Protein AF-A0AAW0LNI4-F1 (afdb_monomer)

pLDDT: mean 74.17, std 17.15, range [36.59, 94.94]

Secondary structure (DSSP, 8-state):
----THHHHHHHHHHHHHHHHHHHHHHHHHHHHHHHHHHHS-GGG-------------TTS-----TT-TTTTB-S--TTBPP-SS--B------SS-B-----TIIIIIIIISSSEEE-TTSS-EEE-TT-GGGTS-------SBTSTT---S-GGGGGS--HHHHHHHHHHHHHHHHHH-GGGTTS-------TTHHHHHHHHHHHHHHHHHHHHHHHH---STT--SPPHHHHHHHHHHHHHTTTS-TT-TTSPP---S---SSPPP----

Nearest PDB structures (foldseek):
  3sc2-assembly1_A-2  TM=6.981E-01  e=1.067E-14  Triticum aestivum
  1wht-assembly1_A  TM=6.888E-01  e=1.206E-14  Triticum aestivum

Sequence (274 aa):
MESKPFCWILLSLLILSFFVSQTHEKKQGSQTLVYLHNSTLKKSFGFDTSFFEAIDNFNETSVNPQERLKEKDRIERLPGQTQVNFSQYGGYVTVDKSAGPGCSSLAYGAMQELGPFRVHSDGKTLYKNKFSWNYVANVLFLESPAGVGFSYSNTTKDYSTSGDRRTARDNYVFLLNWLKRFPEYKNRDFYVAGESYAGHYVPQLAHTILFHRDVYQIKKYCNFSSNASTPSRECIAASEAVSKDISYINLYNIYAPLCSSPNLTAQPKKTSVS

Solvent-accessible surface area (backbone atoms only — not comparable to full-atom values): 16923 Å² total; per-residue (Å²): 138,83,83,69,69,66,61,61,55,55,53,49,52,52,53,50,51,53,56,52,49,67,60,51,48,72,70,41,55,64,53,50,53,53,48,52,56,57,49,66,70,48,78,82,75,79,71,88,81,73,74,64,71,71,76,89,85,56,100,87,60,89,79,68,91,39,82,83,45,53,74,73,22,48,54,91,74,61,82,47,53,66,93,76,96,72,90,49,70,64,79,89,74,83,42,76,89,50,17,20,84,51,76,32,29,51,67,41,43,33,38,70,66,40,23,60,38,31,68,42,97,80,77,56,38,37,45,76,38,93,63,22,49,61,82,83,43,90,79,83,72,67,46,48,30,15,70,8,72,88,34,69,63,101,50,80,68,24,65,77,68,43,50,69,76,54,45,21,51,38,50,50,40,34,51,45,50,47,39,62,42,43,55,94,52,45,86,43,94,80,83,82,82,70,64,75,76,30,69,56,48,43,60,47,30,53,49,49,52,52,52,53,53,37,54,46,44,32,68,73,45,46,72,86,57,99,80,53,72,84,79,44,72,62,19,50,53,26,48,52,51,47,47,62,77,44,62,84,49,30,91,92,43,77,87,47,82,67,81,88,61,93,84,69,64,100,58,83,79,77,82,81,85,126

Radius of gyration: 23.99 Å; Cα contacts (8 Å, |Δi|>4): 279; chains: 1; bounding box: 57×57×72 Å

Mean predicted aligned error: 13.73 Å

Structure (mmCIF, N/CA/C/O backbone):
data_AF-A0AAW0LNI4-F1
#
_entry.id   AF-A0AAW0LNI4-F1
#
loop_
_atom_site.group_PDB
_atom_site.id
_atom_site.type_symbol
_atom_site.label_atom_id
_atom_site.label_alt_id
_atom_site.label_comp_id
_atom_site.label_asym_id
_atom_site.label_entity_id
_atom_site.label_seq_id
_atom_site.pdbx_PDB_ins_code
_atom_site.Cartn_x
_atom_site.Cartn_y
_atom_site.Cartn_z
_atom_site.occupancy
_atom_site.B_iso_or_equiv
_atom_site.auth_seq_id
_atom_site.auth_comp_id
_atom_site.auth_asym_id
_atom_site.auth_atom_id
_atom_site.pdbx_PDB_model_num
ATOM 1 N N . MET A 1 1 ? -25.669 41.576 12.491 1.00 38.12 1 MET A N 1
ATOM 2 C CA . MET A 1 1 ? -24.871 40.381 12.139 1.00 38.12 1 MET A CA 1
ATOM 3 C C . MET A 1 1 ? -25.840 39.306 11.687 1.00 38.12 1 MET A C 1
ATOM 5 O O . MET A 1 1 ? -26.545 38.768 12.526 1.00 38.12 1 MET A O 1
ATOM 9 N N . GLU A 1 2 ? -25.934 39.048 10.385 1.00 36.59 2 GLU A N 1
ATOM 10 C CA . GLU A 1 2 ? -26.831 38.020 9.843 1.00 36.59 2 GLU A CA 1
ATOM 11 C C . GLU A 1 2 ? -26.077 36.696 9.679 1.00 36.59 2 GLU A C 1
ATOM 13 O O . GLU A 1 2 ? -25.098 36.609 8.934 1.00 36.59 2 GLU A O 1
ATOM 18 N N . SER A 1 3 ? -26.527 35.651 10.371 1.00 39.47 3 SER A N 1
ATOM 19 C CA . SER A 1 3 ? -26.031 34.287 10.192 1.00 39.47 3 SER A CA 1
ATOM 20 C C . SER A 1 3 ? -26.661 33.669 8.940 1.00 39.47 3 SER A C 1
ATOM 22 O O . SER A 1 3 ? -27.833 33.301 8.924 1.00 39.47 3 SER A O 1
ATOM 24 N N . LYS A 1 4 ? -25.882 33.544 7.858 1.00 40.69 4 LYS A N 1
ATOM 25 C CA . LYS A 1 4 ? -26.381 32.985 6.590 1.00 40.69 4 LYS A CA 1
ATOM 26 C C . LYS A 1 4 ? -26.794 31.506 6.762 1.00 40.69 4 LYS A C 1
ATOM 28 O O . LYS A 1 4 ? -25.937 30.687 7.103 1.00 40.69 4 LYS A O 1
ATOM 33 N N . PRO A 1 5 ? -28.050 31.118 6.455 1.00 46.62 5 PRO A N 1
ATOM 34 C CA . PRO A 1 5 ? -28.559 29.760 6.703 1.00 46.62 5 PRO A CA 1
ATOM 35 C C . PRO A 1 5 ? -27.919 28.670 5.822 1.00 46.62 5 PRO A C 1
ATOM 37 O O . PRO A 1 5 ? -28.025 27.485 6.129 1.00 46.62 5 PRO A O 1
ATOM 40 N N . PHE A 1 6 ? -27.194 29.053 4.764 1.00 46.09 6 PHE A N 1
ATOM 41 C CA . PHE A 1 6 ? -26.512 28.137 3.839 1.00 46.09 6 PHE A CA 1
ATOM 42 C C . PHE A 1 6 ? -25.515 27.171 4.504 1.00 46.09 6 PHE A C 1
ATOM 44 O O . PHE A 1 6 ? -25.345 26.053 4.019 1.00 46.09 6 PHE A O 1
ATOM 51 N N . CYS A 1 7 ? -24.875 27.563 5.613 1.00 44.50 7 CYS A N 1
ATOM 52 C CA . CYS A 1 7 ? -23.875 26.718 6.279 1.00 44.50 7 CYS A CA 1
ATOM 53 C C . CYS A 1 7 ? -24.497 25.435 6.870 1.00 44.50 7 CYS A C 1
ATOM 55 O O . CYS A 1 7 ? -23.940 24.346 6.742 1.00 44.50 7 CYS A O 1
ATOM 57 N N . TRP A 1 8 ? -25.700 25.542 7.442 1.00 40.12 8 TRP A N 1
ATOM 58 C CA . TRP A 1 8 ? -26.409 24.416 8.060 1.00 40.12 8 TRP A CA 1
ATOM 59 C C . TRP A 1 8 ? -26.970 23.426 7.031 1.00 40.12 8 TRP A C 1
ATOM 61 O O . TRP A 1 8 ? -27.021 22.223 7.292 1.00 40.12 8 TRP A O 1
ATOM 71 N N . ILE A 1 9 ? -27.345 23.907 5.842 1.00 56.38 9 ILE A N 1
ATOM 72 C CA . ILE A 1 9 ? -27.847 23.062 4.747 1.00 56.38 9 ILE A CA 1
ATOM 73 C C . ILE A 1 9 ? -26.703 22.235 4.140 1.00 56.38 9 ILE A C 1
ATOM 75 O O . ILE A 1 9 ? -26.851 21.032 3.948 1.00 56.38 9 ILE A O 1
ATOM 79 N N . LEU A 1 10 ? -25.528 22.834 3.916 1.00 51.19 10 LEU A N 1
ATOM 80 C CA . LEU A 1 10 ? -24.350 22.095 3.442 1.00 51.19 10 LEU A CA 1
ATOM 81 C C . LEU A 1 10 ? -23.857 21.062 4.467 1.00 51.19 10 LEU A C 1
ATOM 83 O O . LEU A 1 10 ? -23.554 19.930 4.092 1.00 51.19 10 LEU A O 1
ATOM 87 N N . LEU A 1 11 ? -23.834 21.416 5.757 1.00 48.66 11 LEU A N 1
ATOM 88 C CA . LEU A 1 11 ? -23.423 20.495 6.818 1.00 48.66 11 LEU A CA 1
ATOM 89 C C . LEU A 1 11 ? -24.397 19.311 6.964 1.00 48.66 11 LEU A C 1
ATOM 91 O O . LEU A 1 11 ? -23.962 18.169 7.100 1.00 48.66 11 LEU A O 1
ATOM 95 N N . SER A 1 12 ? -25.709 19.557 6.881 1.00 53.97 12 SER A N 1
ATOM 96 C CA . SER A 1 12 ? -26.717 18.489 6.943 1.00 53.97 12 SER A CA 1
ATOM 97 C C . SER A 1 12 ? -26.714 17.588 5.703 1.00 53.97 12 SER A C 1
ATOM 99 O O . SER A 1 12 ? -26.835 16.376 5.863 1.00 53.97 12 SER A O 1
ATOM 101 N N . LEU A 1 13 ? -26.487 18.121 4.495 1.00 51.88 13 LEU A N 1
ATOM 102 C CA . LEU A 1 13 ? -26.320 17.315 3.274 1.00 51.88 13 LEU A CA 1
ATOM 103 C C . LEU A 1 13 ? -25.064 16.426 3.319 1.00 51.88 13 LEU A C 1
ATOM 105 O O . LEU A 1 13 ? -25.122 15.261 2.919 1.00 51.88 13 LEU A O 1
ATOM 109 N N . LEU A 1 14 ? -23.951 16.928 3.865 1.00 50.72 14 LEU A N 1
ATOM 110 C CA . LEU A 1 14 ? -22.756 16.118 4.128 1.00 50.72 14 LEU A CA 1
ATOM 111 C C . LEU A 1 14 ? -23.070 14.971 5.098 1.00 50.72 14 LEU A C 1
ATOM 113 O O . LEU A 1 14 ? -22.817 13.814 4.778 1.00 50.72 14 LEU A O 1
ATOM 117 N N . ILE A 1 15 ? -23.706 15.261 6.236 1.00 55.12 15 ILE A N 1
ATOM 118 C CA . ILE A 1 15 ? -24.083 14.238 7.225 1.00 55.12 15 ILE A CA 1
ATOM 119 C C . ILE A 1 15 ? -25.041 13.194 6.618 1.00 55.12 15 ILE A C 1
ATOM 121 O O . ILE A 1 15 ? -24.841 11.994 6.805 1.00 55.12 15 ILE A O 1
ATOM 125 N N . LEU A 1 16 ? -26.039 13.619 5.836 1.00 47.66 16 LEU A N 1
ATOM 126 C CA . LEU A 1 16 ? -26.958 12.717 5.132 1.00 47.66 16 LEU A CA 1
ATOM 127 C C . LEU A 1 16 ? -26.242 11.824 4.109 1.00 47.66 16 LEU A C 1
ATOM 129 O O . LEU A 1 16 ? -26.545 10.634 4.052 1.00 47.66 16 LEU A O 1
ATOM 133 N N . SER A 1 17 ? -25.263 12.338 3.355 1.00 50.22 17 SER A N 1
ATOM 134 C CA . SER A 1 17 ? -24.491 11.497 2.424 1.00 50.22 17 SER A CA 1
ATOM 135 C C . SER A 1 17 ? -23.629 10.451 3.146 1.00 50.22 17 SER A C 1
ATOM 137 O O . SER A 1 17 ? -23.603 9.300 2.709 1.00 50.22 17 SER A O 1
ATOM 139 N N . PHE A 1 18 ? -23.045 10.772 4.309 1.00 45.44 18 PHE A N 1
ATOM 140 C CA . PHE A 1 18 ? -22.368 9.779 5.157 1.00 45.44 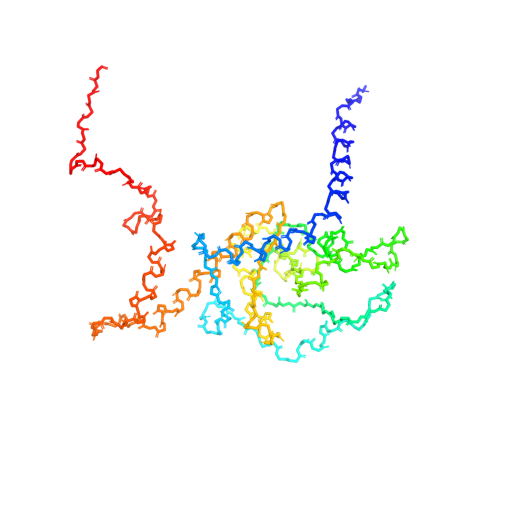18 PHE A CA 1
ATOM 141 C C . PHE A 1 18 ? -23.318 8.676 5.660 1.00 45.44 18 PHE A C 1
ATOM 143 O O . PHE A 1 18 ? -22.976 7.494 5.588 1.00 45.44 18 PHE A O 1
ATOM 150 N N . PHE A 1 19 ? -24.529 9.018 6.119 1.00 42.09 19 PHE A N 1
ATOM 151 C CA . PHE A 1 19 ? -25.513 8.016 6.560 1.00 42.09 19 PHE A CA 1
ATOM 152 C C . PHE A 1 19 ? -26.055 7.149 5.409 1.00 42.09 19 PHE A C 1
ATOM 154 O O . PHE A 1 19 ? -26.260 5.944 5.590 1.00 42.09 19 PHE A O 1
ATOM 161 N N . VAL A 1 20 ? -26.258 7.722 4.219 1.00 45.12 20 VAL A N 1
ATOM 162 C CA . VAL A 1 20 ? -26.682 6.964 3.030 1.00 45.12 20 VAL A CA 1
ATOM 163 C C . VAL A 1 20 ? -25.560 6.037 2.542 1.00 45.12 20 VAL A C 1
ATOM 165 O O . VAL A 1 20 ? -25.826 4.863 2.290 1.00 45.12 20 VAL A O 1
ATOM 168 N N . SER A 1 21 ? -24.301 6.492 2.513 1.00 46.28 21 SER A N 1
ATOM 169 C CA . SER A 1 21 ? -23.163 5.633 2.146 1.00 46.28 21 SER A CA 1
ATOM 170 C C . SER A 1 21 ? -23.024 4.442 3.107 1.00 46.28 21 SER A C 1
ATOM 172 O O . SER A 1 21 ? -23.129 3.283 2.695 1.00 46.28 21 SER A O 1
ATOM 174 N N . GLN A 1 22 ? -22.976 4.707 4.422 1.00 45.09 22 GLN A N 1
ATOM 175 C CA . GLN A 1 22 ? -22.870 3.664 5.452 1.00 45.09 22 GLN A CA 1
ATOM 176 C C . GLN A 1 22 ? -24.045 2.672 5.490 1.00 45.09 22 GLN A C 1
ATOM 178 O O . GLN A 1 22 ? -23.945 1.641 6.166 1.00 45.09 22 GLN A O 1
ATOM 183 N N . THR A 1 23 ? -25.191 2.971 4.873 1.00 43.19 23 THR A N 1
ATOM 184 C CA . THR A 1 23 ? -26.316 2.024 4.781 1.00 43.19 23 THR A CA 1
ATOM 185 C C . THR A 1 23 ? -26.277 1.197 3.499 1.00 43.19 23 THR A C 1
ATOM 187 O O . THR A 1 23 ? -26.662 0.026 3.543 1.00 43.19 23 THR A O 1
ATOM 190 N N . HIS A 1 24 ? -25.739 1.736 2.401 1.00 40.47 24 HIS A N 1
ATOM 191 C CA . HIS A 1 24 ? -25.582 1.016 1.136 1.00 40.47 24 HIS A CA 1
ATOM 192 C C . HIS A 1 24 ? -24.401 0.026 1.156 1.00 40.47 24 HIS A C 1
ATOM 194 O O . HIS A 1 24 ? -24.576 -1.154 0.829 1.00 40.47 24 HIS A O 1
ATOM 200 N N . GLU A 1 25 ? -23.223 0.447 1.636 1.00 48.16 25 GLU A N 1
ATOM 201 C CA . GLU A 1 25 ? -22.010 -0.391 1.676 1.00 48.16 25 GLU A CA 1
ATOM 202 C C . GLU A 1 25 ? -22.215 -1.740 2.380 1.00 48.16 25 GLU A C 1
ATOM 204 O O . GLU A 1 25 ? -21.727 -2.776 1.920 1.00 48.16 25 GLU A O 1
ATOM 209 N N . LYS A 1 26 ? -22.990 -1.743 3.476 1.00 45.22 26 LYS A N 1
ATOM 210 C CA . LYS A 1 26 ? -23.232 -2.915 4.338 1.00 45.22 26 LYS A CA 1
ATOM 211 C C . LYS A 1 26 ? -23.886 -4.097 3.616 1.00 45.22 26 LYS A C 1
ATOM 213 O O . LYS A 1 26 ? -23.774 -5.219 4.099 1.00 45.22 26 LYS A O 1
ATOM 218 N N . LYS A 1 27 ? -24.563 -3.874 2.482 1.00 43.19 27 LYS A N 1
ATOM 219 C CA . LYS A 1 27 ? -25.067 -4.950 1.604 1.00 43.19 27 LYS A CA 1
ATOM 220 C C . LYS A 1 27 ? -24.194 -5.185 0.374 1.00 43.19 27 LYS A C 1
ATOM 222 O O . LYS A 1 27 ? -24.191 -6.296 -0.149 1.00 43.19 27 LYS A O 1
ATOM 227 N N . GLN A 1 28 ? -23.487 -4.160 -0.093 1.00 49.16 28 GLN A N 1
ATOM 228 C CA . GLN A 1 28 ? -22.818 -4.177 -1.391 1.00 49.16 28 GLN A CA 1
ATOM 229 C C . GLN A 1 28 ? -21.386 -4.727 -1.324 1.00 49.16 28 GLN A C 1
ATOM 231 O O . GLN A 1 28 ? -20.986 -5.439 -2.234 1.00 49.16 28 GLN A O 1
ATOM 236 N N . GLY A 1 29 ? -20.631 -4.492 -0.243 1.00 50.25 29 GLY A N 1
ATOM 237 C CA . GLY A 1 29 ? -19.194 -4.808 -0.184 1.00 50.25 29 GLY A CA 1
ATOM 238 C C . GLY A 1 29 ? -18.819 -6.269 -0.489 1.00 50.25 29 GLY A C 1
ATOM 239 O O . GLY A 1 29 ? -17.907 -6.520 -1.275 1.00 50.25 29 GLY A O 1
ATOM 240 N N . SER A 1 30 ? -19.544 -7.245 0.069 1.00 51.47 30 SER A N 1
ATOM 241 C CA . SER A 1 30 ? -19.301 -8.669 -0.219 1.00 51.47 30 SER A CA 1
ATOM 242 C C . SER A 1 30 ? -19.717 -9.062 -1.641 1.00 51.47 30 SER A C 1
ATOM 244 O O . SER A 1 30 ? -19.038 -9.862 -2.283 1.00 51.47 30 SER A O 1
ATOM 246 N N . GLN A 1 31 ? -20.792 -8.464 -2.163 1.00 54.91 31 GLN A N 1
ATOM 247 C CA . GLN A 1 31 ? -21.231 -8.661 -3.545 1.00 54.91 31 GLN A CA 1
ATOM 248 C C . GLN A 1 31 ? -20.240 -8.048 -4.541 1.00 54.91 31 GLN A C 1
ATOM 250 O O . GLN A 1 31 ? -19.979 -8.659 -5.572 1.00 54.91 31 GLN A O 1
ATOM 255 N N . THR A 1 32 ? -19.633 -6.901 -4.220 1.00 57.47 32 THR A N 1
ATOM 256 C CA . THR A 1 32 ? -18.601 -6.249 -5.037 1.00 57.47 32 THR A CA 1
ATOM 257 C C . THR A 1 32 ? -17.339 -7.100 -5.138 1.00 57.47 32 THR A C 1
ATOM 259 O O . THR A 1 32 ? -16.818 -7.250 -6.237 1.00 57.47 32 THR A O 1
ATOM 262 N N . LEU A 1 33 ? -16.873 -7.723 -4.049 1.00 57.53 33 LEU A N 1
ATOM 263 C CA . LEU A 1 33 ? -15.733 -8.653 -4.101 1.00 57.53 33 LEU A CA 1
ATOM 264 C C . LEU A 1 33 ? -16.031 -9.905 -4.939 1.00 57.53 33 LEU A C 1
ATOM 266 O O . LEU A 1 33 ? -15.212 -10.305 -5.765 1.00 57.53 33 LEU A O 1
ATOM 270 N N . VAL A 1 34 ? -17.220 -10.495 -4.779 1.00 60.72 34 VAL A N 1
ATOM 271 C CA . VAL A 1 34 ? -17.663 -11.629 -5.609 1.00 60.72 34 VAL A CA 1
ATOM 272 C C . VAL A 1 34 ? -17.806 -11.212 -7.077 1.00 60.72 34 VAL A C 1
ATOM 274 O O . VAL A 1 34 ? -17.427 -11.967 -7.968 1.00 60.72 34 VAL A O 1
ATOM 277 N N . TYR A 1 35 ? -18.297 -10.003 -7.354 1.00 59.84 35 TYR A N 1
ATOM 278 C CA . TYR A 1 35 ? -18.375 -9.452 -8.706 1.00 59.84 35 TYR A CA 1
ATOM 279 C C . TYR A 1 35 ? -16.985 -9.201 -9.302 1.00 59.84 35 TYR A C 1
ATOM 281 O O . TYR A 1 35 ? -16.762 -9.559 -10.454 1.00 59.84 35 TYR A O 1
ATOM 289 N N . LEU A 1 36 ? -16.039 -8.662 -8.524 1.00 61.59 36 LEU A N 1
ATOM 290 C CA . LEU A 1 36 ? -14.649 -8.450 -8.931 1.00 61.59 36 LEU A CA 1
ATOM 291 C C . LEU A 1 36 ? -14.004 -9.783 -9.339 1.00 61.59 36 LEU A C 1
ATOM 293 O O . LEU A 1 36 ? -13.528 -9.908 -10.465 1.00 61.59 36 LEU A O 1
ATOM 297 N N . HIS A 1 37 ? -14.092 -10.803 -8.481 1.00 63.62 37 HIS A N 1
ATOM 298 C CA . HIS A 1 37 ? -13.586 -12.149 -8.762 1.00 63.62 37 HIS A CA 1
ATOM 299 C C . HIS A 1 37 ? -14.276 -12.795 -9.981 1.00 63.62 37 HIS A C 1
ATOM 301 O O . HIS A 1 37 ? -13.625 -13.327 -10.877 1.00 63.62 37 HIS A O 1
ATOM 307 N N . ASN A 1 38 ? -15.600 -12.673 -10.096 1.00 59.56 38 ASN A N 1
ATOM 308 C CA . ASN A 1 38 ? -16.330 -13.170 -11.266 1.00 59.56 38 ASN A CA 1
ATOM 309 C C . ASN A 1 38 ? -16.019 -12.37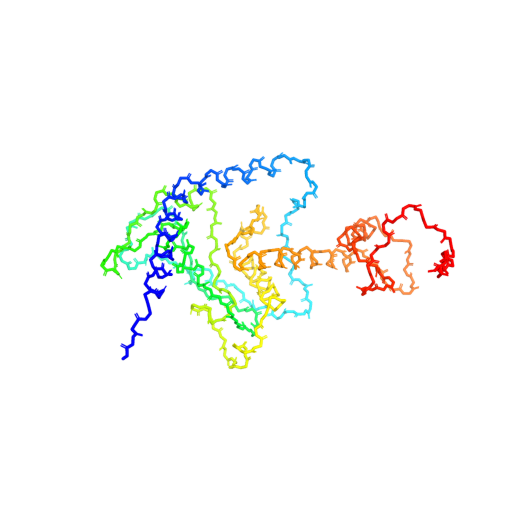7 -12.551 1.00 59.56 38 ASN A C 1
ATOM 311 O O . ASN A 1 38 ? -16.189 -12.903 -13.652 1.00 59.56 38 ASN A O 1
ATOM 315 N N . SER A 1 39 ? -15.573 -11.122 -12.437 1.00 55.62 39 SER A N 1
ATOM 316 C CA . SER A 1 39 ? -15.155 -10.298 -13.573 1.00 55.62 39 SER A CA 1
ATOM 317 C C . SER A 1 39 ? -13.756 -10.664 -14.071 1.00 55.62 39 SER A C 1
ATOM 319 O O . SER A 1 39 ? -13.560 -10.696 -15.283 1.00 55.62 39 SER A O 1
ATOM 321 N N . THR A 1 40 ? -12.825 -11.055 -13.191 1.00 53.22 40 THR A N 1
ATOM 322 C CA . THR A 1 40 ? -11.504 -11.563 -13.605 1.00 53.22 40 THR A CA 1
ATOM 323 C C . THR A 1 40 ? -11.577 -12.972 -14.197 1.00 53.22 40 THR A C 1
ATOM 325 O O . THR A 1 40 ? -10.836 -13.280 -15.130 1.00 53.22 40 THR A O 1
ATOM 328 N N . LEU A 1 41 ? -12.540 -13.802 -13.773 1.00 55.03 41 LEU A N 1
ATOM 329 C CA . LEU A 1 41 ? -12.844 -15.080 -14.437 1.00 55.03 41 LEU A CA 1
ATOM 330 C C . LEU A 1 41 ? -13.356 -14.906 -15.884 1.00 55.03 41 LEU A C 1
ATOM 332 O O . LEU A 1 41 ? -13.185 -15.802 -16.717 1.00 55.03 41 LEU A O 1
ATOM 336 N N . LYS A 1 42 ? -13.937 -13.749 -16.233 1.00 51.69 42 LYS A N 1
ATOM 337 C CA . LYS A 1 42 ? -14.286 -13.406 -17.620 1.00 51.69 42 LYS A CA 1
ATOM 338 C C . LYS A 1 42 ? -13.045 -12.911 -18.372 1.00 51.69 42 LYS A C 1
ATOM 340 O O . LYS A 1 42 ? -12.838 -11.712 -18.534 1.00 51.69 42 LYS A O 1
ATOM 345 N N . LYS A 1 43 ? -12.279 -13.861 -18.922 1.00 48.56 43 LYS A N 1
ATOM 346 C CA . LYS A 1 43 ? -11.064 -13.691 -19.761 1.00 48.56 43 LYS A CA 1
ATOM 347 C C . LYS A 1 43 ? -11.122 -12.672 -20.929 1.00 48.56 43 LYS A C 1
ATOM 349 O O . LYS A 1 43 ? -10.131 -12.526 -21.635 1.00 48.56 43 LYS A O 1
ATOM 354 N N . SER A 1 44 ? -12.241 -11.994 -21.193 1.00 43.28 44 SER A N 1
ATOM 355 C CA . SER A 1 44 ? -12.480 -11.232 -22.430 1.00 43.28 44 SER A CA 1
ATOM 356 C C . SER A 1 44 ? -12.000 -9.775 -22.440 1.00 43.28 44 SER A C 1
ATOM 358 O O . SER A 1 44 ? -12.114 -9.137 -23.480 1.00 43.28 44 SER A O 1
ATOM 360 N N . PHE A 1 45 ? -11.510 -9.218 -21.327 1.00 45.78 45 PHE A N 1
ATOM 361 C CA . PHE A 1 45 ? -11.216 -7.774 -21.227 1.00 45.78 45 PHE A CA 1
ATOM 362 C C . PHE A 1 45 ? -9.737 -7.376 -21.379 1.00 45.78 45 PHE A C 1
ATOM 364 O O . PHE A 1 45 ? -9.422 -6.193 -21.313 1.00 45.78 45 PHE A O 1
ATOM 371 N N . GLY A 1 46 ? -8.820 -8.324 -21.599 1.00 46.00 46 GLY A N 1
ATOM 372 C CA . GLY A 1 46 ? -7.409 -8.011 -21.881 1.00 46.00 46 GLY A CA 1
ATOM 373 C C . GLY A 1 46 ? -6.617 -7.382 -20.722 1.00 46.00 46 GLY A C 1
ATOM 374 O O . GLY A 1 46 ? -5.502 -6.905 -20.953 1.00 46.00 46 GLY A O 1
ATOM 375 N N . PHE A 1 47 ? -7.175 -7.395 -19.505 1.00 52.06 47 PHE A N 1
ATOM 376 C CA . PHE A 1 47 ? -6.479 -7.048 -18.264 1.00 52.06 47 PHE A CA 1
ATOM 377 C C . PHE A 1 47 ? -5.259 -7.954 -18.056 1.00 52.06 47 PHE A C 1
ATOM 379 O O . PHE A 1 47 ? -5.331 -9.153 -18.335 1.00 52.06 47 PHE A O 1
ATOM 386 N N . ASP A 1 48 ? -4.162 -7.398 -17.537 1.00 51.53 48 ASP A N 1
ATOM 387 C CA . ASP A 1 48 ? -3.056 -8.227 -17.060 1.00 51.53 48 ASP A CA 1
ATOM 388 C C . ASP A 1 48 ? -3.488 -8.954 -15.778 1.00 51.53 48 ASP A C 1
ATOM 390 O O . ASP A 1 48 ? -3.891 -8.332 -14.796 1.00 51.53 48 ASP A O 1
ATOM 394 N N . THR A 1 49 ? -3.434 -10.284 -15.819 1.00 56.38 49 THR A N 1
ATOM 395 C CA . THR A 1 49 ? -3.694 -11.175 -14.681 1.00 56.38 49 THR A CA 1
ATOM 396 C C . THR A 1 49 ? -2.426 -11.913 -14.249 1.00 56.38 49 THR A C 1
ATOM 398 O O . THR A 1 49 ? -2.516 -12.967 -13.620 1.00 56.38 49 THR A O 1
ATOM 401 N N . SER A 1 50 ? -1.242 -11.445 -14.659 1.00 59.97 50 SER A N 1
ATOM 402 C CA . SER A 1 50 ? 0.025 -12.035 -14.237 1.00 59.97 50 SER A CA 1
ATOM 403 C C . SER A 1 50 ? 0.275 -11.786 -12.747 1.00 59.97 50 SER A C 1
ATOM 405 O O . SER A 1 50 ? -0.138 -10.771 -12.184 1.00 59.97 50 SER A O 1
ATOM 407 N N . PHE A 1 51 ? 0.909 -12.753 -12.080 1.00 58.31 51 PHE A N 1
ATOM 408 C CA . PHE A 1 51 ? 1.205 -12.639 -10.655 1.00 58.31 51 PHE A CA 1
ATOM 409 C C . PHE A 1 51 ? 2.170 -11.482 -10.393 1.00 58.31 51 PHE A C 1
ATOM 411 O O . PHE A 1 51 ? 3.123 -11.263 -11.144 1.00 58.31 51 PHE A O 1
ATOM 418 N N . PHE A 1 52 ? 1.943 -10.763 -9.294 1.00 65.44 52 PHE A N 1
ATOM 419 C CA . PHE A 1 52 ? 2.854 -9.716 -8.856 1.00 65.44 52 PHE A CA 1
ATOM 420 C C . PHE A 1 52 ? 4.135 -10.330 -8.271 1.00 65.44 52 PHE A C 1
ATOM 422 O O . PHE A 1 52 ? 4.191 -10.700 -7.100 1.00 65.44 52 PHE A O 1
ATOM 429 N N . GLU A 1 53 ? 5.183 -10.418 -9.088 1.00 63.31 53 GLU A N 1
ATOM 430 C CA . GLU A 1 53 ? 6.505 -10.845 -8.636 1.00 63.31 53 GLU A CA 1
ATOM 431 C C . GLU A 1 53 ? 7.241 -9.695 -7.928 1.00 63.31 53 GLU A C 1
ATOM 433 O O . GLU A 1 53 ? 7.570 -8.669 -8.528 1.00 63.31 53 GLU A O 1
ATOM 438 N N . ALA A 1 54 ? 7.561 -9.880 -6.644 1.00 59.16 54 ALA A N 1
ATOM 439 C CA . ALA A 1 54 ? 8.444 -8.973 -5.914 1.00 59.16 54 ALA A CA 1
ATOM 440 C C . ALA A 1 54 ? 9.880 -9.073 -6.458 1.00 59.16 54 ALA A C 1
ATOM 442 O O . ALA A 1 54 ? 10.619 -10.003 -6.125 1.00 59.16 54 ALA A O 1
ATOM 443 N N . ILE A 1 55 ? 10.271 -8.105 -7.288 1.00 63.66 55 ILE A N 1
ATOM 444 C CA . ILE A 1 55 ? 11.600 -8.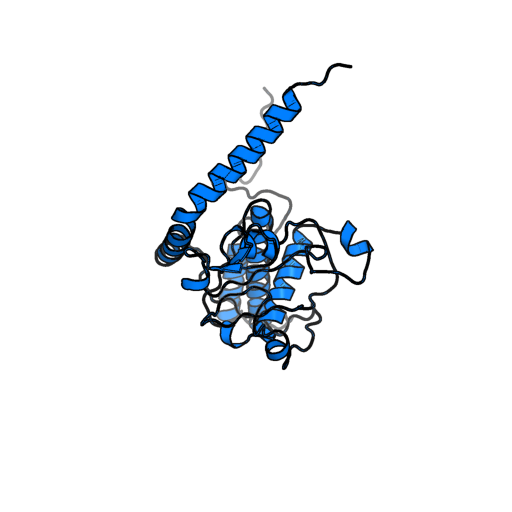041 -7.904 1.00 63.66 55 ILE A CA 1
ATOM 445 C C . ILE A 1 55 ? 12.629 -7.603 -6.864 1.00 63.66 55 ILE A C 1
ATOM 447 O O . ILE A 1 55 ? 12.715 -6.436 -6.482 1.00 63.66 55 ILE A O 1
ATOM 451 N N . ASP A 1 56 ? 13.435 -8.559 -6.407 1.00 54.25 56 ASP A N 1
ATOM 452 C CA . ASP A 1 56 ? 14.333 -8.346 -5.273 1.00 54.25 56 ASP A CA 1
ATOM 453 C C . ASP A 1 56 ? 15.586 -7.497 -5.611 1.00 54.25 56 ASP A C 1
ATOM 455 O O . ASP A 1 56 ? 16.219 -7.008 -4.673 1.00 54.25 56 ASP A O 1
ATOM 459 N N . ASN A 1 57 ? 15.893 -7.269 -6.905 1.00 50.44 57 ASN A N 1
ATOM 460 C CA . ASN A 1 57 ? 17.119 -6.625 -7.423 1.00 50.44 57 ASN A CA 1
ATOM 461 C C . ASN A 1 57 ? 16.854 -5.457 -8.408 1.00 50.44 57 ASN A C 1
ATOM 463 O O . ASN A 1 57 ? 17.118 -5.568 -9.607 1.00 50.44 57 ASN A O 1
ATOM 467 N N . PHE A 1 58 ? 16.387 -4.307 -7.914 1.00 48.81 58 PHE A N 1
ATOM 468 C CA . PHE A 1 58 ? 16.453 -3.038 -8.656 1.00 48.81 58 PHE A CA 1
ATOM 469 C C . PHE A 1 58 ? 17.337 -2.047 -7.881 1.00 48.81 58 PHE A C 1
ATOM 471 O O . PHE A 1 58 ? 17.011 -1.670 -6.757 1.00 48.81 58 PHE A O 1
ATOM 478 N N . ASN A 1 59 ? 18.456 -1.620 -8.477 1.00 45.94 59 ASN A N 1
ATOM 479 C CA . ASN A 1 59 ? 19.515 -0.818 -7.830 1.00 45.94 59 ASN A CA 1
ATOM 480 C C . ASN A 1 59 ? 19.118 0.635 -7.452 1.00 45.94 59 ASN A C 1
ATOM 482 O O . ASN A 1 59 ? 19.994 1.459 -7.213 1.00 45.94 59 ASN A O 1
ATOM 486 N N . GLU A 1 60 ? 17.827 0.975 -7.401 1.00 45.88 60 GLU A N 1
ATOM 487 C CA . GLU A 1 60 ? 17.329 2.340 -7.139 1.00 45.88 60 GLU A CA 1
ATOM 488 C C . GLU A 1 60 ? 16.566 2.497 -5.812 1.00 45.88 60 GLU A C 1
ATOM 490 O O . GLU A 1 60 ? 16.046 3.578 -5.521 1.00 45.88 60 GLU A O 1
ATOM 495 N N . THR A 1 61 ? 16.477 1.440 -4.998 1.00 48.31 61 THR A N 1
ATOM 496 C CA . THR A 1 61 ? 15.783 1.476 -3.700 1.00 48.31 61 THR A CA 1
ATOM 497 C C . THR A 1 61 ? 16.548 0.668 -2.658 1.00 48.31 61 THR A C 1
ATOM 499 O O . THR A 1 61 ? 16.746 -0.536 -2.830 1.00 48.31 61 THR A O 1
ATOM 502 N N . SER A 1 62 ? 16.954 1.309 -1.560 1.00 47.12 62 SER A N 1
ATOM 503 C CA . SER A 1 62 ? 17.615 0.668 -0.419 1.00 47.12 62 SER A CA 1
ATOM 504 C C . SER A 1 62 ? 16.625 -0.202 0.363 1.00 47.12 62 SER A C 1
ATOM 506 O O . SER A 1 62 ? 15.993 0.220 1.331 1.00 47.12 62 SER A O 1
ATOM 508 N N . VAL A 1 63 ? 16.474 -1.452 -0.072 1.00 53.91 63 VAL A N 1
ATOM 509 C CA . VAL A 1 63 ? 15.635 -2.433 0.621 1.00 53.91 63 VAL A CA 1
ATOM 510 C C . VAL A 1 63 ? 16.305 -2.838 1.934 1.00 53.91 63 VAL A C 1
ATOM 512 O O . VAL A 1 63 ? 17.331 -3.515 1.940 1.00 53.91 63 VAL A O 1
ATOM 515 N N . ASN A 1 64 ? 15.705 -2.434 3.052 1.00 58.97 64 ASN A N 1
ATOM 516 C CA . ASN A 1 64 ? 16.189 -2.778 4.387 1.00 58.97 64 ASN A CA 1
ATOM 517 C C . ASN A 1 64 ? 15.935 -4.268 4.701 1.00 58.97 64 ASN A C 1
ATOM 519 O O . ASN A 1 64 ? 14.916 -4.804 4.254 1.00 58.97 64 ASN A O 1
ATOM 523 N N . PRO A 1 65 ? 16.793 -4.941 5.496 1.00 66.00 65 PRO A N 1
ATOM 524 C CA . PRO A 1 65 ? 16.542 -6.307 5.959 1.00 66.00 65 PRO A CA 1
ATOM 525 C C . PRO A 1 65 ? 15.209 -6.427 6.715 1.00 66.00 65 PRO A C 1
ATOM 527 O O . PRO A 1 65 ? 14.919 -5.623 7.600 1.00 66.00 65 PRO A O 1
ATOM 530 N N . GLN A 1 66 ? 14.400 -7.438 6.376 1.00 69.38 66 GLN A N 1
ATOM 531 C CA . GLN A 1 66 ? 13.045 -7.638 6.930 1.00 69.38 66 GLN A CA 1
ATOM 532 C C . GLN A 1 66 ? 12.905 -8.891 7.813 1.00 69.38 66 GLN A C 1
ATOM 534 O O . GLN A 1 66 ? 11.817 -9.195 8.307 1.00 69.38 66 GLN A O 1
ATOM 539 N N . GLU A 1 67 ? 13.991 -9.640 7.995 1.00 66.56 67 GLU A N 1
ATOM 540 C CA . GLU A 1 67 ? 13.993 -10.935 8.675 1.00 66.56 67 GLU A CA 1
ATOM 541 C C . GLU A 1 67 ? 13.531 -10.826 10.138 1.00 66.56 67 GLU A C 1
ATOM 543 O O . GLU A 1 67 ? 13.984 -9.964 10.891 1.00 66.56 67 GLU A O 1
ATOM 548 N N . ARG A 1 68 ? 12.643 -11.741 10.558 1.00 63.44 68 ARG A N 1
ATOM 549 C CA . ARG A 1 68 ? 12.121 -11.861 11.938 1.00 63.44 68 ARG A CA 1
ATOM 550 C C . ARG A 1 68 ? 11.389 -10.617 12.478 1.00 63.44 68 ARG A C 1
ATOM 552 O O . ARG A 1 68 ? 11.237 -10.467 13.692 1.00 63.44 68 ARG A O 1
ATOM 559 N N . LEU A 1 69 ? 10.948 -9.706 11.603 1.00 75.19 69 LEU A N 1
ATOM 560 C CA . LEU A 1 69 ? 10.099 -8.569 11.988 1.00 75.19 69 LEU A CA 1
ATOM 561 C C . LEU A 1 69 ? 8.610 -8.943 12.033 1.00 75.19 69 LEU A C 1
ATOM 563 O O . LEU A 1 69 ? 7.887 -8.450 12.892 1.00 75.19 69 LEU A O 1
ATOM 567 N N . LYS A 1 70 ? 8.172 -9.883 11.186 1.00 84.25 70 LYS A N 1
ATOM 568 C CA . LYS A 1 70 ? 6.789 -10.387 11.119 1.00 84.25 70 LYS A CA 1
ATOM 569 C C . LYS A 1 70 ? 6.237 -10.837 12.474 1.00 84.25 70 LYS A C 1
ATOM 571 O O . LYS A 1 70 ? 5.095 -10.540 12.810 1.00 84.25 70 LYS A O 1
ATOM 576 N N . GLU A 1 71 ? 7.034 -11.559 13.255 1.00 85.94 71 GLU A N 1
ATOM 577 C CA . GLU A 1 71 ? 6.632 -12.069 14.568 1.00 85.94 71 GLU A CA 1
ATOM 578 C C . GLU A 1 71 ? 6.476 -10.935 15.590 1.00 85.94 71 GLU A C 1
ATOM 580 O O . GLU A 1 71 ? 5.617 -11.025 16.463 1.00 85.94 71 GLU A O 1
ATOM 585 N N . LYS A 1 72 ? 7.254 -9.852 15.451 1.00 84.56 72 LYS A N 1
ATOM 586 C CA . LYS A 1 72 ? 7.152 -8.644 16.287 1.00 84.56 72 LYS A CA 1
ATOM 587 C C . LYS A 1 72 ? 5.938 -7.789 15.927 1.00 84.56 72 LYS A C 1
ATOM 589 O O . LYS A 1 72 ? 5.359 -7.173 16.812 1.00 84.56 72 LYS A O 1
ATOM 594 N N . ASP A 1 73 ? 5.540 -7.789 14.656 1.00 88.06 73 ASP A N 1
ATOM 595 C CA . ASP A 1 73 ? 4.334 -7.102 14.181 1.00 88.06 73 ASP A CA 1
ATOM 596 C C . ASP A 1 73 ? 3.037 -7.851 14.554 1.00 88.06 73 ASP A C 1
ATOM 598 O O . ASP A 1 73 ? 1.944 -7.350 14.294 1.00 88.06 73 ASP A O 1
ATOM 602 N N . ARG A 1 74 ? 3.108 -9.075 15.102 1.00 91.25 74 ARG A N 1
ATOM 603 C CA . ARG A 1 74 ? 1.922 -9.898 15.386 1.00 91.25 74 ARG A CA 1
ATOM 604 C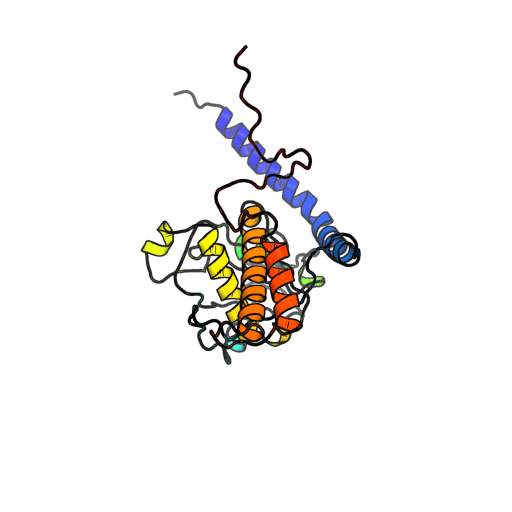 C . ARG A 1 74 ? 1.113 -9.315 16.544 1.00 91.25 74 ARG A C 1
ATOM 606 O O . ARG A 1 74 ? 1.555 -9.308 17.689 1.00 91.25 74 ARG A O 1
ATOM 613 N N . ILE A 1 75 ? -0.129 -8.925 16.268 1.00 92.12 75 ILE A N 1
ATOM 614 C CA . ILE A 1 75 ? -1.049 -8.420 17.288 1.00 92.12 75 ILE A CA 1
ATOM 615 C C . ILE A 1 75 ? -1.782 -9.607 17.917 1.00 92.12 75 ILE A C 1
ATOM 617 O O . ILE A 1 75 ? -2.688 -10.173 17.305 1.00 92.12 75 ILE A O 1
ATOM 621 N N . GLU A 1 76 ? -1.429 -9.967 19.151 1.00 91.44 76 GLU A N 1
ATOM 622 C CA . GLU A 1 76 ? -2.105 -11.049 19.882 1.00 91.44 76 GLU A CA 1
ATOM 623 C C . GLU A 1 76 ? -3.568 -10.717 20.192 1.00 91.44 76 GLU A C 1
ATOM 625 O O . GLU A 1 76 ? -4.458 -11.541 19.973 1.00 91.44 76 GLU A O 1
ATOM 630 N N . ARG A 1 77 ? -3.820 -9.497 20.685 1.00 92.12 77 ARG A N 1
ATOM 631 C CA . ARG A 1 77 ? -5.159 -8.963 20.951 1.00 92.12 77 ARG A CA 1
ATOM 632 C C . ARG A 1 77 ? -5.131 -7.433 21.009 1.00 92.12 77 ARG A C 1
ATOM 634 O O . ARG A 1 77 ? -4.216 -6.855 21.584 1.00 92.12 77 ARG A O 1
ATOM 641 N N . LEU A 1 78 ? -6.146 -6.778 20.450 1.00 92.62 78 LEU A N 1
ATOM 642 C CA . LEU A 1 78 ? -6.377 -5.338 20.617 1.00 92.62 78 LEU A CA 1
ATOM 643 C C . LEU A 1 78 ? -7.130 -5.057 21.937 1.00 92.62 78 LEU A C 1
ATOM 645 O O . LEU A 1 78 ? -7.937 -5.888 22.376 1.00 92.62 78 LEU A O 1
ATOM 649 N N . PRO A 1 79 ? -6.944 -3.880 22.564 1.00 92.94 79 PRO A N 1
ATOM 650 C CA . PRO A 1 79 ? -7.805 -3.426 23.653 1.00 92.94 79 PRO A CA 1
ATOM 651 C C . PRO A 1 79 ? -9.286 -3.487 23.253 1.00 92.94 79 PRO A C 1
ATOM 653 O O . PRO A 1 79 ? -9.650 -3.147 22.129 1.00 92.94 79 PRO A O 1
ATOM 656 N N . GLY A 1 80 ? -10.140 -3.988 24.149 1.00 90.81 80 GLY A N 1
ATOM 657 C CA . GLY A 1 80 ? -11.581 -4.097 23.894 1.00 90.81 80 GLY A CA 1
ATOM 658 C C . GLY A 1 80 ? -12.005 -5.129 22.835 1.00 90.81 80 GLY A C 1
ATOM 659 O O . GLY A 1 80 ? -13.194 -5.227 22.539 1.00 90.81 80 GLY A O 1
ATOM 660 N N . GLN A 1 81 ? -11.079 -5.911 22.267 1.00 93.50 81 GLN A N 1
ATOM 661 C CA . GLN A 1 81 ? -11.364 -6.878 21.203 1.00 93.50 81 GLN A CA 1
ATOM 662 C C . GLN A 1 81 ? -12.047 -8.151 21.717 1.00 93.50 81 GLN A C 1
ATOM 664 O O . GLN A 1 81 ? -11.599 -8.772 22.688 1.00 93.50 81 GLN A O 1
ATOM 669 N N . THR A 1 82 ? -13.084 -8.599 21.009 1.00 88.69 82 THR A N 1
ATOM 670 C CA . THR A 1 82 ? -13.665 -9.943 21.174 1.00 88.69 82 THR A CA 1
ATOM 671 C C . THR A 1 82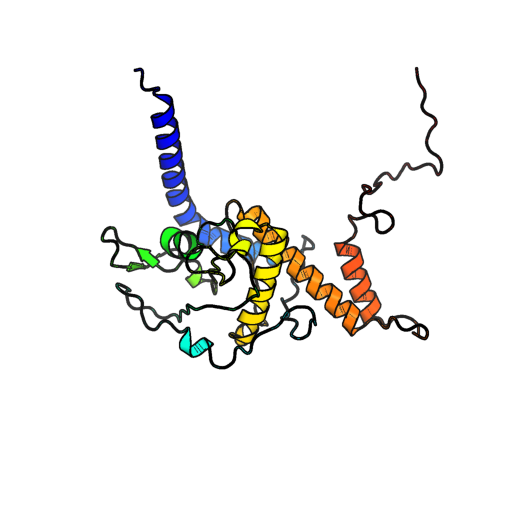 ? -12.766 -11.023 20.554 1.00 88.69 82 THR A C 1
ATOM 673 O O . THR A 1 82 ? -11.998 -10.747 19.637 1.00 88.69 82 THR A O 1
ATOM 676 N N . GLN A 1 83 ? -12.843 -12.267 21.042 1.00 90.50 83 GLN A N 1
ATOM 677 C CA . GLN A 1 83 ? -11.996 -13.365 20.553 1.00 90.50 83 GLN A CA 1
ATOM 678 C C . GLN A 1 83 ? -12.190 -13.615 19.048 1.00 90.50 83 GLN A C 1
ATOM 680 O O . GLN A 1 83 ? -13.325 -13.695 18.566 1.00 90.50 83 GLN A O 1
ATOM 685 N N . VAL A 1 84 ? -11.090 -13.794 18.314 1.00 92.06 84 VAL A N 1
ATOM 686 C CA . VAL A 1 84 ? -11.078 -14.097 16.875 1.00 92.06 84 VAL A CA 1
ATOM 687 C C . VAL A 1 84 ? -10.226 -15.316 16.540 1.00 92.06 84 VAL A C 1
ATOM 689 O O . VAL A 1 84 ? -9.417 -15.769 17.342 1.00 92.06 84 VAL A O 1
ATOM 692 N N . ASN A 1 85 ? -10.462 -15.858 15.347 1.00 92.19 85 ASN A N 1
ATOM 693 C CA . ASN A 1 85 ? -9.843 -17.057 14.783 1.00 92.19 85 ASN A CA 1
ATOM 694 C C . ASN A 1 85 ? -8.954 -16.747 13.560 1.00 92.19 85 ASN A C 1
ATOM 696 O O . ASN A 1 85 ? -8.670 -17.642 12.770 1.00 92.19 85 ASN A O 1
ATOM 700 N N . PHE A 1 86 ? -8.539 -15.489 13.390 1.00 93.38 86 PHE A N 1
ATOM 701 C CA . PHE A 1 86 ? -7.621 -15.046 12.340 1.00 93.38 86 PHE A CA 1
ATOM 702 C C . PHE A 1 86 ? -6.405 -14.343 12.952 1.00 93.38 86 PHE A C 1
ATOM 704 O O . PHE A 1 86 ? -6.500 -13.733 14.017 1.00 93.38 86 PHE A O 1
ATOM 711 N N . SER A 1 87 ? -5.265 -14.415 12.264 1.00 94.06 87 SER A N 1
ATOM 712 C CA . SER A 1 87 ? -4.066 -13.648 12.615 1.00 94.06 87 SER A CA 1
ATOM 713 C C . SER A 1 87 ? -4.170 -12.217 12.095 1.00 94.06 87 SER A C 1
ATOM 715 O O . SER A 1 87 ? -4.704 -11.977 11.015 1.00 94.06 87 SER A O 1
ATOM 717 N N . GLN A 1 88 ? -3.616 -11.274 12.847 1.00 93.44 88 GLN A N 1
ATOM 718 C CA . GLN A 1 88 ? -3.553 -9.858 12.496 1.00 93.44 88 GLN A CA 1
ATOM 719 C C . GLN A 1 88 ? -2.173 -9.305 12.863 1.00 93.44 88 GLN A C 1
ATOM 721 O O . GLN A 1 88 ? -1.552 -9.748 13.831 1.00 93.44 88 GLN A O 1
ATOM 726 N N . TYR A 1 89 ? -1.698 -8.355 12.063 1.00 92.75 89 TYR A N 1
ATOM 727 C CA . TYR A 1 89 ? -0.363 -7.778 12.163 1.00 92.75 89 TYR A CA 1
ATOM 728 C C . TYR A 1 89 ? -0.459 -6.257 12.036 1.00 92.75 89 TYR A C 1
ATOM 730 O O . TYR A 1 89 ? -1.318 -5.757 11.309 1.00 92.75 89 TYR A O 1
ATOM 738 N N . GLY A 1 90 ? 0.411 -5.529 12.728 1.00 87.75 90 GLY A N 1
ATOM 739 C CA . GLY A 1 90 ? 0.506 -4.076 12.659 1.00 87.75 90 GLY A CA 1
ATOM 740 C C . GLY A 1 90 ? 1.904 -3.620 13.047 1.00 87.75 90 GLY A C 1
ATOM 741 O O . GLY A 1 90 ? 2.432 -4.029 14.077 1.00 87.75 90 GLY A O 1
ATOM 742 N N . GLY A 1 91 ? 2.504 -2.790 12.203 1.00 83.19 91 GLY A N 1
ATOM 743 C CA . GLY A 1 91 ? 3.887 -2.355 12.336 1.00 83.19 91 GLY A CA 1
ATOM 744 C C . GLY A 1 91 ? 4.313 -1.525 11.131 1.00 83.19 91 GLY A C 1
ATOM 745 O O . GLY A 1 91 ? 3.532 -1.299 10.207 1.00 83.19 91 GLY A O 1
ATOM 746 N N . TYR A 1 92 ? 5.564 -1.074 11.140 1.00 82.62 92 TYR A N 1
ATOM 747 C CA . TYR A 1 92 ? 6.093 -0.160 10.129 1.00 82.62 92 TYR A CA 1
ATOM 748 C C . TYR A 1 92 ? 6.978 -0.885 9.116 1.00 82.62 92 TYR A C 1
ATOM 750 O O . TYR A 1 92 ? 7.766 -1.770 9.465 1.00 82.62 92 TYR A O 1
ATOM 758 N N . VAL A 1 93 ? 6.894 -0.458 7.859 1.00 76.00 93 VAL A N 1
ATOM 759 C CA . VAL A 1 93 ? 7.782 -0.872 6.769 1.00 76.00 93 VAL A CA 1
ATOM 760 C C . VAL A 1 93 ? 8.470 0.384 6.241 1.00 76.00 93 VAL A C 1
ATOM 762 O O . VAL A 1 93 ? 7.805 1.347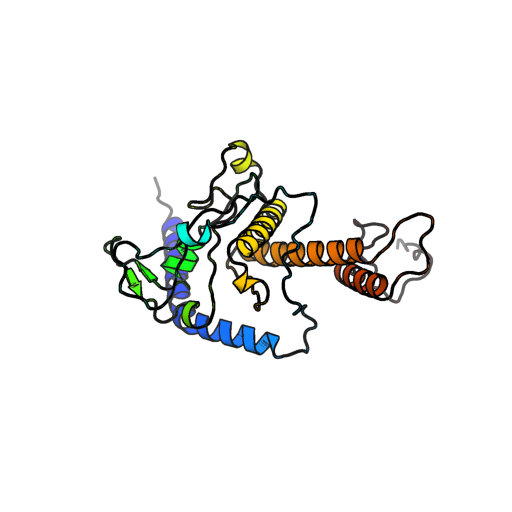 5.876 1.00 76.00 93 VAL A O 1
ATOM 765 N N . THR A 1 94 ? 9.802 0.403 6.243 1.00 71.00 94 THR A N 1
ATOM 766 C CA . THR A 1 94 ? 10.595 1.570 5.828 1.00 71.00 94 THR A CA 1
ATOM 767 C C . THR A 1 94 ? 10.740 1.607 4.308 1.00 71.00 94 THR A C 1
ATOM 769 O O . THR A 1 94 ? 11.261 0.654 3.730 1.00 71.00 94 THR A O 1
ATOM 772 N N . VAL A 1 95 ? 10.319 2.709 3.677 1.00 59.56 95 VAL A N 1
ATOM 773 C CA . VAL A 1 95 ? 10.158 2.811 2.209 1.00 59.56 95 VAL A CA 1
ATOM 774 C C . VAL A 1 95 ? 10.987 3.904 1.532 1.00 59.56 95 VAL A C 1
ATOM 776 O O . VAL A 1 95 ? 10.793 4.178 0.354 1.00 59.56 95 VAL A O 1
ATOM 779 N N . ASP A 1 96 ? 11.942 4.472 2.269 1.00 53.06 96 ASP A N 1
ATOM 780 C CA . ASP A 1 96 ? 12.535 5.793 2.026 1.00 53.06 96 ASP A CA 1
ATOM 781 C C . ASP A 1 96 ? 11.562 6.952 2.340 1.00 53.06 96 ASP A C 1
ATOM 783 O O . ASP A 1 96 ? 10.402 6.767 2.708 1.00 53.06 96 ASP A O 1
ATOM 787 N N . LYS A 1 97 ? 12.115 8.157 2.374 1.00 38.16 97 LYS A N 1
ATOM 788 C CA . LYS A 1 97 ? 11.564 9.348 3.008 1.00 38.16 97 LYS A CA 1
ATOM 789 C C . LYS A 1 97 ? 10.567 10.071 2.108 1.00 38.16 97 LYS A C 1
ATOM 791 O O . LYS A 1 97 ? 11.012 10.876 1.284 1.00 38.16 97 LYS A O 1
ATOM 796 N N . SER A 1 98 ? 9.250 9.880 2.304 1.00 44.06 98 SER A N 1
ATOM 797 C CA . SER A 1 98 ? 8.286 10.987 2.143 1.00 44.06 98 SER A CA 1
ATOM 798 C C . SER A 1 98 ? 6.828 10.816 2.583 1.00 44.06 98 SER A C 1
ATOM 800 O O . SER A 1 98 ? 6.327 9.724 2.832 1.00 44.06 98 SER A O 1
ATOM 802 N N . ALA A 1 99 ? 6.157 11.970 2.679 1.00 40.41 99 ALA A N 1
ATOM 803 C CA . ALA A 1 99 ? 4.835 12.191 3.251 1.00 40.41 99 ALA A CA 1
ATOM 804 C C . ALA A 1 99 ? 3.856 12.872 2.272 1.00 40.41 99 ALA A C 1
ATOM 806 O O . ALA A 1 99 ? 4.232 13.226 1.155 1.00 40.41 99 ALA A O 1
ATOM 807 N N . GLY A 1 100 ? 2.588 13.036 2.674 1.00 43.72 100 GLY A N 1
ATOM 808 C CA . GLY A 1 100 ? 1.579 13.746 1.885 1.00 43.72 100 GLY A CA 1
ATOM 809 C C . GLY A 1 100 ? 0.127 13.662 2.362 1.00 43.72 100 GLY A C 1
ATOM 810 O O . GLY A 1 100 ? -0.130 13.202 3.471 1.00 43.72 100 GLY A O 1
ATOM 811 N N . PRO A 1 101 ? -0.830 14.159 1.554 1.00 46.78 101 PRO A N 1
ATOM 812 C CA . PRO A 1 101 ? -2.231 14.221 1.949 1.00 46.78 101 PRO A CA 1
ATOM 813 C C . PRO A 1 101 ? -2.855 12.826 1.942 1.00 46.78 101 PRO A C 1
ATOM 815 O O . PRO A 1 101 ? -2.656 12.062 1.005 1.00 46.78 101 PRO A O 1
ATOM 818 N N . GLY A 1 102 ? -3.664 12.516 2.949 1.00 57.47 102 GLY A N 1
ATOM 819 C CA . GLY A 1 102 ? -4.459 11.297 2.947 1.00 57.47 102 GLY A CA 1
ATOM 820 C C . GLY A 1 102 ? -5.323 11.154 4.189 1.00 57.47 102 GLY A C 1
ATOM 821 O O . GLY A 1 102 ? -4.985 11.625 5.276 1.00 57.47 102 GLY A O 1
ATOM 822 N N . CYS A 1 103 ? -6.453 10.479 4.014 1.00 63.25 103 CYS A N 1
ATOM 823 C CA . CYS A 1 103 ? -7.220 9.913 5.111 1.00 63.25 103 CYS A CA 1
ATOM 824 C C . CYS A 1 103 ? -6.632 8.538 5.462 1.00 63.25 103 CYS A C 1
ATOM 826 O O . CYS A 1 103 ? -6.216 7.788 4.581 1.00 63.25 103 CYS A O 1
ATOM 828 N N . SER A 1 104 ? -6.591 8.199 6.749 1.00 79.00 104 SER A N 1
ATOM 829 C CA . SER A 1 104 ? -6.049 6.917 7.208 1.00 79.00 104 SER A CA 1
ATOM 830 C C . SER A 1 104 ? -6.931 5.743 6.760 1.00 79.00 104 SER A C 1
ATOM 832 O O . SER A 1 104 ? -8.097 5.647 7.144 1.00 79.00 104 SER A O 1
ATOM 834 N N . SER A 1 105 ? -6.363 4.804 5.999 1.00 77.50 105 SER A N 1
ATOM 835 C CA . SER A 1 105 ? -7.047 3.562 5.605 1.00 77.50 105 SER A CA 1
ATOM 836 C C . SER A 1 105 ? -7.314 2.624 6.791 1.00 77.50 105 SER A C 1
ATOM 838 O O . SER A 1 105 ? -8.207 1.780 6.724 1.00 77.50 105 SER A O 1
ATOM 840 N N . LEU A 1 106 ? -6.593 2.795 7.904 1.00 85.00 106 LEU A N 1
ATOM 841 C CA . LEU A 1 106 ? -6.899 2.150 9.178 1.00 85.00 106 LEU A CA 1
ATOM 842 C C . LEU A 1 106 ? -8.146 2.786 9.818 1.00 85.00 106 LEU A C 1
ATOM 844 O O . LEU A 1 106 ? -9.069 2.077 10.211 1.00 85.00 106 LEU A O 1
ATOM 848 N N . ALA A 1 107 ? -8.205 4.117 9.897 1.00 76.38 107 ALA A N 1
ATOM 849 C CA . ALA A 1 107 ? -9.304 4.840 10.537 1.00 76.38 107 ALA A CA 1
ATOM 850 C C . ALA A 1 107 ? -10.636 4.700 9.784 1.00 76.38 107 ALA A C 1
ATOM 852 O O . ALA A 1 107 ? -11.680 4.568 10.422 1.00 76.38 107 ALA A O 1
ATOM 853 N N . TYR A 1 108 ? -10.599 4.721 8.452 1.00 76.50 108 TYR A N 1
ATOM 854 C CA . TYR A 1 108 ? -11.765 4.595 7.575 1.00 76.50 108 TYR A CA 1
ATOM 855 C C . TYR A 1 108 ? -11.976 3.124 7.179 1.00 76.50 108 TYR A C 1
ATOM 857 O O . TYR A 1 108 ? -12.753 2.409 7.824 1.00 76.50 108 TYR A O 1
ATOM 865 N N . GLY A 1 109 ? -11.152 2.620 6.257 1.00 80.00 109 GLY A N 1
ATOM 866 C CA . GLY A 1 109 ? -11.204 1.246 5.747 1.00 80.00 109 GLY A CA 1
ATOM 867 C C . GLY A 1 109 ? -11.306 0.166 6.827 1.00 80.00 109 GLY A C 1
ATOM 868 O O . GLY A 1 109 ? -12.215 -0.669 6.790 1.00 80.00 109 GLY A O 1
ATOM 869 N N . ALA A 1 110 ? -10.400 0.153 7.808 1.00 86.25 110 ALA A N 1
ATOM 870 C CA . ALA A 1 110 ? -10.363 -0.933 8.789 1.00 86.25 110 ALA A CA 1
ATOM 871 C C . ALA A 1 110 ? -11.406 -0.795 9.914 1.00 86.25 110 ALA A C 1
ATOM 873 O O . ALA A 1 110 ? -11.976 -1.804 10.337 1.00 86.25 110 ALA A O 1
ATOM 874 N N . MET A 1 111 ? -11.651 0.424 10.407 1.00 87.69 111 MET A N 1
ATOM 875 C CA . MET A 1 111 ? -12.461 0.659 11.615 1.00 87.69 111 MET A CA 1
ATOM 876 C C . MET A 1 111 ? -13.886 1.167 11.350 1.00 87.69 111 MET A C 1
ATOM 878 O O . MET A 1 111 ? -14.728 1.059 12.244 1.00 87.69 111 MET A O 1
ATOM 882 N N . GLN A 1 112 ? -14.185 1.684 10.152 1.00 78.50 112 GLN A N 1
ATOM 883 C CA . GLN A 1 112 ? -15.487 2.273 9.794 1.00 78.50 112 GLN A CA 1
ATOM 884 C C . GLN A 1 112 ? -16.161 1.639 8.564 1.00 78.50 112 GLN A C 1
ATOM 886 O O . GLN A 1 112 ? -17.393 1.655 8.508 1.00 78.50 112 GLN A O 1
ATOM 891 N N . GLU A 1 113 ? -15.413 0.985 7.664 1.00 81.38 113 GLU A N 1
ATOM 892 C CA . GLU A 1 113 ? -15.925 0.384 6.413 1.00 81.38 113 GLU A CA 1
ATOM 893 C C . GLU A 1 113 ? -15.771 -1.155 6.360 1.00 81.38 113 GLU A C 1
ATOM 895 O O . GLU A 1 113 ? -16.632 -1.904 6.836 1.00 81.38 113 GLU A O 1
ATOM 900 N N . LEU A 1 114 ? -14.679 -1.676 5.805 1.00 85.88 114 LEU A N 1
ATOM 901 C CA . LEU A 1 114 ? -14.564 -3.071 5.359 1.00 85.88 114 LEU A CA 1
ATOM 902 C C . LEU A 1 114 ? -13.733 -3.984 6.278 1.00 85.88 114 LEU A C 1
ATOM 904 O O . LEU A 1 114 ? -13.769 -5.210 6.125 1.00 85.88 114 LEU A O 1
ATOM 908 N N . GLY A 1 115 ? -13.029 -3.434 7.268 1.00 89.62 115 GLY A N 1
ATOM 909 C CA . GLY A 1 115 ? -12.253 -4.215 8.238 1.00 89.62 115 GLY A CA 1
ATOM 910 C C . GLY A 1 115 ? -13.080 -4.999 9.272 1.00 89.62 115 GLY A C 1
ATOM 911 O O . GLY A 1 115 ? -14.310 -4.880 9.323 1.00 89.62 115 GLY A O 1
ATOM 912 N N . PRO A 1 116 ? -12.410 -5.856 10.071 1.00 94.12 116 PRO A N 1
ATOM 913 C CA . PRO A 1 116 ? -13.050 -6.898 10.884 1.00 94.12 116 PRO A CA 1
ATOM 914 C C . PRO A 1 116 ? -13.804 -6.390 12.113 1.00 94.12 116 PRO A C 1
ATOM 916 O O . PRO A 1 116 ? -14.604 -7.133 12.691 1.00 94.12 116 PRO A O 1
ATOM 919 N N . PHE A 1 117 ? -13.568 -5.144 12.524 1.00 94.94 117 PHE A N 1
ATOM 920 C CA . PHE A 1 117 ? -14.133 -4.576 13.741 1.00 94.94 117 PHE A CA 1
ATOM 921 C C . PHE A 1 117 ? -14.823 -3.238 13.496 1.00 94.94 117 PHE A C 1
ATOM 923 O O . PHE A 1 117 ? -14.682 -2.593 12.456 1.00 94.94 117 PHE A O 1
ATOM 930 N N . ARG A 1 118 ? -15.590 -2.842 14.504 1.00 91.44 118 ARG A N 1
ATOM 931 C CA . ARG A 1 118 ? -16.154 -1.515 14.688 1.00 91.44 118 ARG A CA 1
ATOM 932 C C . ARG A 1 118 ? -15.941 -1.093 16.128 1.00 91.44 118 ARG A C 1
ATOM 934 O O . ARG A 1 118 ? -16.060 -1.919 17.033 1.00 91.44 118 ARG A O 1
ATOM 941 N N . VAL A 1 119 ? -15.671 0.190 16.327 1.00 89.62 119 VAL A N 1
ATOM 942 C CA . VAL A 1 119 ? -15.596 0.791 17.660 1.00 89.62 119 VAL A CA 1
ATOM 943 C C . VAL A 1 119 ? -17.019 0.999 18.188 1.00 89.62 119 VAL A C 1
ATOM 945 O O . VAL A 1 119 ? -17.897 1.466 17.460 1.00 89.62 119 VAL A O 1
ATOM 948 N N . HIS A 1 120 ? -17.272 0.616 19.438 1.00 90.44 120 HIS A N 1
ATOM 949 C CA . HIS A 1 120 ? -18.504 0.968 20.140 1.00 90.44 120 HIS A CA 1
ATOM 950 C C . HIS A 1 120 ? -18.553 2.475 20.445 1.00 90.44 120 HIS A C 1
ATOM 952 O O . HIS A 1 120 ? -17.543 3.177 20.431 1.00 90.44 120 HIS A O 1
ATOM 958 N N . SER A 1 121 ? -19.739 2.985 20.784 1.00 91.69 121 SER A N 1
ATOM 959 C CA . SER A 1 121 ? -19.941 4.389 21.177 1.00 91.69 121 SER A CA 1
ATOM 960 C C . SER A 1 121 ? -19.201 4.799 22.459 1.00 91.69 121 SER A C 1
ATOM 962 O O . SER A 1 121 ? -19.175 5.979 22.790 1.00 91.69 121 SER A O 1
ATOM 964 N N . ASP A 1 122 ? -18.610 3.848 23.189 1.00 92.19 122 ASP A N 1
ATOM 965 C CA . ASP A 1 122 ? -17.755 4.099 24.352 1.00 92.19 122 ASP A CA 1
ATOM 966 C C . ASP A 1 122 ? -16.314 4.509 23.982 1.00 92.19 122 ASP A C 1
ATOM 968 O O . ASP A 1 122 ? -15.553 4.910 24.866 1.00 92.19 122 ASP A O 1
ATOM 972 N N . GLY A 1 123 ? -15.927 4.386 22.704 1.00 88.94 123 GLY A N 1
ATOM 973 C CA . GLY A 1 123 ? -14.569 4.638 22.212 1.00 88.94 123 GLY A CA 1
ATOM 974 C C . GLY A 1 123 ? -13.508 3.653 22.726 1.00 88.94 123 GLY A C 1
ATOM 975 O O . GLY A 1 123 ? -12.318 3.933 22.601 1.00 88.94 123 GLY A O 1
ATOM 976 N N . LYS A 1 124 ? -13.912 2.536 23.346 1.00 90.75 124 LYS A N 1
ATOM 977 C CA . LYS A 1 124 ? -13.038 1.634 24.122 1.00 90.75 124 LYS A CA 1
ATOM 978 C C . LYS A 1 124 ? -13.202 0.158 23.775 1.00 90.75 124 LYS A C 1
ATOM 980 O O . LYS A 1 124 ? -12.243 -0.596 23.933 1.00 90.75 124 LYS A O 1
ATOM 985 N N . THR A 1 125 ? -14.387 -0.273 23.346 1.00 93.12 125 THR A N 1
ATOM 986 C CA . THR A 1 125 ? -14.668 -1.681 23.030 1.00 93.12 125 THR A CA 1
ATOM 987 C C . THR A 1 125 ? -14.921 -1.903 21.540 1.00 93.12 125 THR A C 1
ATOM 989 O O . THR A 1 125 ? -15.326 -0.993 20.814 1.00 93.12 125 THR A O 1
ATOM 992 N N . LEU A 1 126 ? -14.6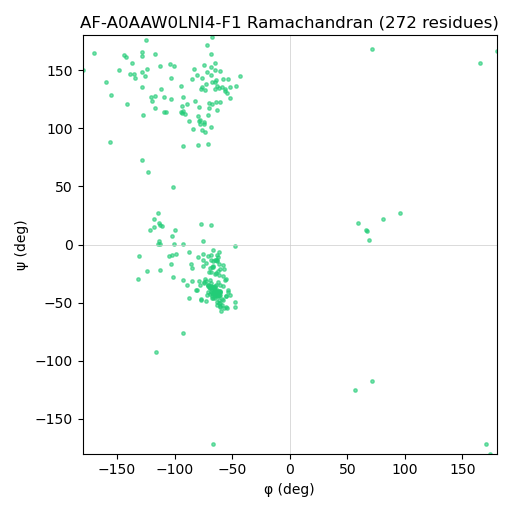48 -3.122 21.058 1.00 94.81 126 LEU A N 1
ATOM 993 C CA . LEU A 1 126 ? -14.736 -3.485 19.642 1.00 94.81 126 LEU A CA 1
ATOM 994 C C . LEU A 1 126 ? -15.734 -4.628 19.410 1.00 94.81 126 LEU A C 1
ATOM 996 O O . LEU A 1 126 ? -15.579 -5.722 19.962 1.00 94.81 126 LEU A O 1
ATOM 1000 N N . TYR A 1 127 ? -16.691 -4.423 18.503 1.00 93.31 127 TYR A N 1
ATOM 1001 C CA . TYR A 1 127 ? -17.573 -5.484 18.004 1.00 93.31 127 TYR A CA 1
ATOM 1002 C C . TYR A 1 127 ? -17.184 -5.942 16.599 1.00 93.31 127 TYR A C 1
ATOM 1004 O O . TYR A 1 127 ? -16.553 -5.214 15.835 1.00 93.31 127 TYR A O 1
ATOM 1012 N N . LYS A 1 128 ? -17.548 -7.182 16.253 1.00 93.94 128 LYS A N 1
ATOM 1013 C CA . LYS A 1 128 ? -17.236 -7.783 14.949 1.00 93.94 128 LYS A CA 1
ATOM 1014 C C . LYS A 1 128 ? -18.106 -7.190 13.842 1.00 93.94 128 LYS A C 1
ATOM 1016 O O . LYS A 1 128 ? -19.332 -7.145 13.967 1.00 93.94 128 LYS A O 1
ATOM 1021 N N . ASN A 1 129 ? -17.481 -6.826 12.728 1.00 92.12 129 ASN A N 1
ATOM 1022 C CA . ASN A 1 129 ? -18.173 -6.462 11.500 1.00 92.12 129 ASN A CA 1
ATOM 1023 C C . ASN A 1 129 ? -18.619 -7.731 10.752 1.00 92.12 129 ASN A C 1
ATOM 1025 O O . ASN A 1 129 ? -17.793 -8.446 10.191 1.00 92.12 129 ASN A O 1
ATOM 1029 N N . LYS A 1 130 ? -19.933 -7.989 10.699 1.00 93.00 130 LYS A N 1
ATOM 1030 C CA . LYS A 1 130 ? -20.517 -9.162 10.014 1.00 93.00 130 LYS A CA 1
ATOM 1031 C C . LYS A 1 130 ? -20.300 -9.178 8.492 1.00 93.00 130 LYS A C 1
ATOM 1033 O O . LYS A 1 130 ? -20.528 -10.212 7.876 1.00 93.00 130 LYS A O 1
ATOM 1038 N N . PHE A 1 131 ? -19.868 -8.064 7.902 1.00 89.88 131 PHE A N 1
ATOM 1039 C CA . PHE A 1 131 ? -19.653 -7.906 6.461 1.00 89.88 131 PHE A CA 1
ATOM 1040 C C . PHE A 1 131 ? -18.189 -7.596 6.117 1.00 89.88 131 PHE A C 1
ATOM 1042 O O . PHE A 1 131 ? -17.912 -7.017 5.067 1.00 89.88 131 PHE A O 1
ATOM 1049 N N . SER A 1 132 ? -17.244 -7.941 7.000 1.00 90.62 132 SER A N 1
ATOM 1050 C CA . SER A 1 132 ? -15.834 -7.662 6.735 1.00 90.62 132 SER A CA 1
ATOM 1051 C C . SER A 1 132 ? -15.302 -8.442 5.538 1.00 90.62 132 SER A C 1
ATOM 1053 O O . SER A 1 132 ? -15.569 -9.631 5.361 1.00 90.62 132 SER A O 1
ATOM 1055 N N . TRP A 1 133 ? -14.474 -7.770 4.744 1.00 89.94 133 TRP A N 1
ATOM 1056 C CA . TRP A 1 133 ? -13.784 -8.363 3.604 1.00 89.94 133 TRP A CA 1
ATOM 1057 C C . TRP A 1 133 ? -12.752 -9.417 4.031 1.00 89.94 133 TRP A C 1
ATOM 1059 O O . TRP A 1 133 ? -12.412 -10.295 3.239 1.00 89.94 133 TRP A O 1
ATOM 1069 N N . ASN A 1 134 ? -12.313 -9.410 5.299 1.00 92.81 134 ASN A N 1
ATOM 1070 C CA . ASN A 1 134 ? -11.376 -10.410 5.813 1.00 92.81 134 ASN A CA 1
ATOM 1071 C C . ASN A 1 134 ? -11.970 -11.832 5.918 1.00 92.81 134 ASN A C 1
ATOM 1073 O O . ASN A 1 134 ? -11.229 -12.782 6.160 1.00 92.81 134 ASN A O 1
ATOM 1077 N N . TYR A 1 135 ? -13.284 -11.997 5.720 1.00 90.50 135 TYR A N 1
ATOM 1078 C CA . TYR A 1 135 ? -13.922 -13.312 5.610 1.00 90.50 135 TYR A CA 1
ATOM 1079 C C . TYR A 1 135 ? -13.673 -14.014 4.268 1.00 90.50 135 TYR A C 1
ATOM 1081 O O . TYR A 1 135 ? -13.869 -15.224 4.183 1.00 90.50 135 TYR A O 1
ATOM 1089 N N . VAL A 1 136 ? -13.263 -13.281 3.226 1.00 91.31 136 VAL A N 1
ATOM 1090 C CA . VAL A 1 136 ? -13.059 -13.820 1.865 1.00 91.31 136 VAL A CA 1
ATOM 1091 C C . VAL A 1 136 ? -11.709 -13.440 1.244 1.00 91.31 136 VAL A C 1
ATOM 1093 O O . VAL A 1 136 ? -11.342 -13.986 0.209 1.00 91.31 136 VAL A O 1
ATOM 1096 N N . ALA A 1 137 ? -10.954 -12.530 1.865 1.00 90.38 137 ALA A N 1
ATOM 1097 C CA . ALA A 1 137 ? -9.651 -12.072 1.393 1.00 90.38 137 ALA A CA 1
ATOM 1098 C C . ALA A 1 137 ? -8.678 -11.832 2.558 1.00 90.38 137 ALA A C 1
ATOM 1100 O O . ALA A 1 137 ? -9.080 -11.638 3.703 1.00 90.38 137 ALA A O 1
ATOM 1101 N N . ASN A 1 138 ? -7.379 -11.781 2.257 1.00 94.75 138 ASN A N 1
ATOM 1102 C CA . ASN A 1 138 ? -6.381 -11.262 3.192 1.00 94.75 138 ASN A CA 1
ATOM 1103 C C . ASN A 1 138 ? -6.254 -9.762 2.906 1.00 94.75 138 ASN A C 1
ATOM 1105 O O . ASN A 1 138 ? -5.824 -9.391 1.817 1.00 94.75 138 ASN A O 1
ATOM 1109 N N . VAL A 1 139 ? -6.689 -8.911 3.837 1.00 93.75 139 VAL A N 1
ATOM 1110 C CA . VAL A 1 139 ? -6.816 -7.463 3.605 1.00 93.75 139 VAL A CA 1
ATOM 1111 C C . VAL A 1 139 ? -5.666 -6.719 4.277 1.00 93.75 139 VAL A C 1
ATOM 1113 O O . VAL A 1 139 ? -5.456 -6.861 5.481 1.00 93.75 139 VAL A O 1
ATOM 1116 N N . LEU A 1 140 ? -4.945 -5.912 3.498 1.00 94.81 140 LEU A N 1
ATOM 1117 C CA . LEU A 1 140 ? -3.833 -5.083 3.954 1.00 94.81 140 LEU A CA 1
ATOM 1118 C C . LEU A 1 140 ? -4.246 -3.608 3.923 1.00 94.81 140 LEU A C 1
ATOM 1120 O O . LEU A 1 140 ? -4.483 -3.050 2.855 1.00 94.81 140 LEU A O 1
ATOM 1124 N N . PHE A 1 141 ? -4.325 -2.982 5.096 1.00 93.50 141 PHE A N 1
ATOM 1125 C CA . PHE A 1 141 ? -4.583 -1.548 5.227 1.00 93.50 141 PHE A CA 1
ATOM 1126 C C . PHE A 1 141 ? -3.245 -0.809 5.298 1.00 93.50 141 PHE A C 1
ATOM 1128 O O . PHE A 1 141 ? -2.472 -1.015 6.231 1.00 93.50 141 PHE A O 1
ATOM 1135 N N . LEU A 1 142 ? -2.965 0.019 4.293 1.00 93.25 142 LEU A N 1
ATOM 1136 C CA . LEU A 1 142 ? -1.746 0.818 4.192 1.00 93.25 142 LEU A CA 1
ATOM 1137 C C . LEU A 1 142 ? -2.071 2.289 4.459 1.00 93.25 142 LEU A C 1
ATOM 1139 O O . LEU A 1 142 ? -2.796 2.914 3.683 1.00 93.25 142 LEU A O 1
ATOM 1143 N N . GLU A 1 143 ? -1.563 2.847 5.555 1.00 91.94 143 GLU A N 1
ATOM 1144 C CA . GLU A 1 143 ? -1.610 4.291 5.790 1.00 91.94 143 GLU A CA 1
ATOM 1145 C C . GLU A 1 143 ? -0.519 4.968 4.956 1.00 91.94 143 GLU A C 1
ATOM 1147 O O . GLU A 1 143 ? 0.673 4.821 5.232 1.00 91.94 143 GLU A O 1
ATOM 1152 N N . SER A 1 144 ? -0.930 5.659 3.895 1.00 89.81 144 SER A N 1
ATOM 1153 C CA . SER A 1 144 ? -0.028 6.249 2.912 1.00 89.81 144 SER A CA 1
ATOM 1154 C C . SER A 1 144 ? -0.613 7.539 2.332 1.00 89.81 144 SER A C 1
ATOM 1156 O O . SER A 1 144 ? -1.839 7.638 2.213 1.00 89.81 144 SER A O 1
ATOM 1158 N N . PRO A 1 145 ? 0.237 8.501 1.923 1.00 89.88 145 PRO A N 1
ATOM 1159 C CA . PRO A 1 145 ? 1.695 8.568 2.168 1.00 89.88 145 PRO A CA 1
ATOM 1160 C C . PRO A 1 145 ? 2.019 8.763 3.666 1.00 89.88 145 PRO A C 1
ATOM 1162 O O . PRO A 1 145 ? 1.130 8.649 4.504 1.00 89.88 145 PRO A O 1
ATOM 1165 N N . ALA A 1 146 ? 3.269 9.018 4.068 1.00 87.19 146 ALA A N 1
ATOM 1166 C CA . ALA A 1 146 ? 3.517 9.351 5.478 1.00 87.19 146 ALA A CA 1
ATOM 1167 C C . ALA A 1 146 ? 2.753 10.632 5.916 1.00 87.19 146 ALA A C 1
ATOM 1169 O O . ALA A 1 146 ? 2.513 11.529 5.112 1.00 87.19 146 ALA A O 1
ATOM 1170 N N . GLY A 1 147 ? 2.359 10.727 7.189 1.00 85.31 147 GLY A N 1
ATOM 1171 C CA . GLY A 1 147 ? 1.701 11.889 7.803 1.00 85.31 147 GLY A CA 1
ATOM 1172 C C . GLY A 1 147 ? 0.180 12.129 7.636 1.00 85.31 147 GLY A C 1
ATOM 1173 O O . GLY A 1 147 ? -0.227 13.272 7.810 1.00 85.31 147 GLY A O 1
ATOM 1174 N N . VAL A 1 148 ? -0.742 11.204 7.334 1.00 88.12 148 VAL A N 1
ATOM 1175 C CA . VAL A 1 148 ? -0.635 9.754 7.064 1.00 88.12 148 VAL A CA 1
ATOM 1176 C C . VAL A 1 148 ? -0.895 8.859 8.281 1.00 88.12 148 VAL A C 1
ATOM 1178 O O . VAL A 1 148 ? -0.403 7.739 8.317 1.00 88.12 148 VAL A O 1
ATOM 1181 N N . GLY A 1 149 ? -1.686 9.313 9.260 1.00 89.00 149 GLY A N 1
ATOM 1182 C CA . GLY A 1 149 ? -2.126 8.472 10.382 1.00 89.00 149 GLY A CA 1
ATOM 1183 C C . GLY A 1 149 ? -0.983 8.172 11.349 1.00 89.00 149 GLY A C 1
ATOM 1184 O O . GLY A 1 149 ? -0.441 9.103 11.943 1.00 89.00 149 GLY A O 1
ATOM 1185 N N . PHE A 1 150 ? -0.609 6.900 11.503 1.00 89.75 150 PHE A N 1
ATOM 1186 C CA . PHE A 1 150 ? 0.609 6.517 12.221 1.00 89.75 150 PHE A CA 1
ATOM 1187 C C . PHE A 1 150 ? 1.871 6.552 11.346 1.00 89.75 150 PHE A C 1
ATOM 1189 O O . PHE A 1 150 ? 2.970 6.656 11.890 1.00 89.75 150 PHE A O 1
ATOM 1196 N N . SER A 1 151 ? 1.760 6.498 10.014 1.00 90.44 151 SER A N 1
ATOM 1197 C CA . SER A 1 151 ? 2.924 6.614 9.124 1.00 90.44 151 SER A CA 1
ATOM 1198 C C . SER A 1 151 ? 3.591 7.984 9.273 1.00 90.44 151 SER A C 1
ATOM 1200 O O . SER A 1 151 ? 2.923 9.014 9.288 1.00 90.44 151 SER A O 1
ATOM 1202 N N . TYR A 1 152 ? 4.922 8.020 9.343 1.00 88.69 152 TYR A N 1
ATOM 1203 C CA . TYR A 1 152 ? 5.689 9.239 9.619 1.00 88.69 152 TYR A CA 1
ATOM 1204 C C . TYR A 1 152 ? 7.009 9.277 8.836 1.00 88.69 152 TYR A C 1
ATOM 1206 O O . TYR A 1 152 ? 7.498 8.255 8.358 1.00 88.69 152 TYR A O 1
ATOM 1214 N N . SER A 1 153 ? 7.604 10.466 8.736 1.00 86.44 153 SER A N 1
ATOM 1215 C CA . SER A 1 153 ? 8.985 10.655 8.283 1.00 86.44 153 SER A CA 1
ATOM 1216 C C . SER A 1 153 ? 9.818 11.445 9.293 1.00 86.44 153 SER A C 1
ATOM 1218 O O . SER A 1 153 ? 9.356 12.411 9.904 1.00 86.44 153 SER A O 1
ATOM 1220 N N . ASN A 1 154 ? 11.096 11.077 9.390 1.00 85.25 154 ASN A N 1
ATOM 1221 C CA . ASN A 1 154 ? 12.123 11.789 10.151 1.00 85.25 154 ASN A CA 1
ATOM 1222 C C . ASN A 1 154 ? 12.617 13.080 9.458 1.00 85.25 154 ASN A C 1
ATOM 1224 O O . ASN A 1 154 ? 13.587 13.683 9.910 1.00 85.25 154 ASN A O 1
ATOM 1228 N N . THR A 1 155 ? 12.059 13.482 8.310 1.00 85.50 155 THR A N 1
ATOM 1229 C CA . THR A 1 155 ? 12.517 14.654 7.540 1.00 85.50 155 THR A CA 1
ATOM 1230 C C . THR A 1 155 ? 11.350 15.600 7.248 1.00 85.50 155 THR A C 1
ATOM 1232 O O . THR A 1 155 ? 10.459 15.290 6.474 1.00 85.50 155 THR A O 1
ATOM 1235 N N . THR A 1 156 ? 11.344 16.790 7.858 1.00 83.50 156 THR A N 1
ATOM 1236 C CA . THR A 1 156 ? 10.172 17.694 7.855 1.00 83.50 156 THR A CA 1
ATOM 1237 C C . THR A 1 156 ? 9.780 18.231 6.470 1.00 83.50 156 THR A C 1
ATOM 1239 O O . THR A 1 156 ? 8.620 18.560 6.240 1.00 83.50 156 THR A O 1
ATOM 1242 N N . LYS A 1 157 ? 10.722 18.304 5.519 1.00 83.12 157 LYS A N 1
ATOM 1243 C CA . LYS A 1 157 ? 10.456 18.736 4.131 1.00 83.12 157 LYS A CA 1
ATOM 1244 C C . LYS A 1 157 ? 9.565 17.751 3.357 1.00 83.12 157 LYS A C 1
ATOM 1246 O O . LYS A 1 157 ? 8.964 18.101 2.342 1.00 83.12 157 LYS A O 1
ATOM 1251 N N . ASP A 1 158 ? 9.464 16.523 3.836 1.00 80.94 158 ASP A N 1
ATOM 1252 C CA . ASP A 1 158 ? 8.689 15.468 3.202 1.00 80.94 158 ASP A CA 1
ATOM 1253 C C . ASP A 1 158 ? 7.195 15.787 3.199 1.00 80.94 158 ASP A C 1
ATOM 1255 O O . ASP A 1 158 ? 6.532 15.590 2.186 1.00 80.94 158 ASP A O 1
ATOM 1259 N N . TYR A 1 159 ? 6.688 16.353 4.301 1.00 81.50 159 TYR A N 1
ATOM 1260 C CA . TYR A 1 159 ? 5.274 16.703 4.481 1.00 81.50 159 TYR A CA 1
ATOM 1261 C C . TYR A 1 159 ? 4.802 17.827 3.539 1.00 81.50 159 TYR A C 1
ATOM 1263 O O . TYR A 1 159 ? 3.600 18.029 3.380 1.00 81.50 159 TYR A O 1
ATOM 1271 N N . SER A 1 160 ? 5.732 18.549 2.900 1.00 78.12 160 SER A N 1
ATOM 1272 C CA . SER A 1 160 ? 5.454 19.631 1.945 1.00 78.12 160 SER A CA 1
ATOM 1273 C C . SER A 1 160 ? 5.896 19.342 0.505 1.00 78.12 160 SER A C 1
ATOM 1275 O O . SER A 1 160 ? 5.715 20.191 -0.365 1.00 78.12 160 SER A O 1
ATOM 1277 N N . THR A 1 161 ? 6.468 18.165 0.226 1.00 78.25 161 THR A N 1
ATOM 1278 C CA . THR A 1 161 ? 6.922 17.769 -1.129 1.00 78.25 161 THR A CA 1
ATOM 1279 C C . THR A 1 161 ? 6.202 16.534 -1.691 1.00 78.25 161 THR A C 1
ATOM 1281 O O . THR A 1 161 ? 6.612 15.943 -2.691 1.00 78.25 161 THR A O 1
ATOM 1284 N N . SER A 1 162 ? 5.097 16.216 -1.036 1.00 75.00 162 SER A N 1
ATOM 1285 C CA . SER A 1 162 ? 3.983 15.328 -1.339 1.00 75.00 162 SER A CA 1
ATOM 1286 C C . SER A 1 162 ? 3.457 15.389 -2.778 1.00 75.00 162 SER A C 1
ATOM 1288 O O . SER A 1 162 ? 3.350 16.468 -3.358 1.00 75.00 162 SER A O 1
ATOM 1290 N N . GLY A 1 163 ? 3.019 14.251 -3.323 1.00 82.25 163 GLY A N 1
ATOM 1291 C CA . GLY A 1 163 ? 2.266 14.201 -4.582 1.00 82.25 163 GLY A CA 1
ATOM 1292 C C . GLY A 1 163 ? 2.177 12.797 -5.179 1.00 82.25 163 GLY A C 1
ATOM 1293 O O . GLY A 1 163 ? 3.041 11.960 -4.914 1.00 82.25 163 GLY A O 1
ATOM 1294 N N . ASP A 1 164 ? 1.158 12.558 -6.010 1.00 82.88 164 ASP A N 1
ATOM 1295 C CA . ASP A 1 164 ? 0.745 11.226 -6.476 1.00 82.88 164 ASP A CA 1
ATOM 1296 C C . ASP A 1 164 ? 1.903 10.339 -6.970 1.00 82.88 164 ASP A C 1
ATOM 1298 O O . ASP A 1 164 ? 2.059 9.209 -6.511 1.00 82.88 164 ASP A O 1
ATOM 1302 N N . ARG A 1 165 ? 2.772 10.872 -7.845 1.00 83.12 165 ARG A N 1
ATOM 1303 C CA . ARG A 1 165 ? 3.934 10.148 -8.398 1.00 83.12 165 ARG A CA 1
ATOM 1304 C C . ARG A 1 165 ? 4.885 9.635 -7.312 1.00 83.12 165 ARG A C 1
ATOM 1306 O O . ARG A 1 165 ? 5.494 8.582 -7.483 1.00 83.12 165 ARG A O 1
ATOM 1313 N N . ARG A 1 166 ? 5.055 10.388 -6.218 1.00 83.50 166 ARG A N 1
ATOM 1314 C CA . ARG A 1 166 ? 5.899 9.962 -5.095 1.00 83.50 166 ARG A CA 1
ATOM 1315 C C . ARG A 1 166 ? 5.170 8.916 -4.258 1.00 83.50 166 ARG A C 1
ATOM 1317 O O . ARG A 1 166 ? 5.717 7.843 -4.060 1.00 83.50 166 ARG A O 1
ATOM 1324 N N . THR A 1 167 ? 3.910 9.164 -3.902 1.00 87.00 167 THR A N 1
ATOM 1325 C CA . THR A 1 167 ? 3.058 8.198 -3.189 1.00 87.00 167 THR A CA 1
ATOM 1326 C C . THR A 1 167 ? 2.995 6.839 -3.899 1.00 87.00 167 THR A C 1
ATOM 1328 O O . THR A 1 167 ? 3.088 5.805 -3.245 1.00 87.00 167 THR A O 1
ATOM 1331 N N . ALA A 1 168 ? 2.908 6.811 -5.233 1.00 87.19 168 ALA A N 1
ATOM 1332 C CA . ALA A 1 168 ? 2.934 5.575 -6.016 1.00 87.19 168 ALA A CA 1
ATOM 1333 C C . ALA A 1 168 ? 4.283 4.831 -5.923 1.00 87.19 168 ALA A C 1
ATOM 1335 O O . ALA A 1 168 ? 4.293 3.613 -5.736 1.00 87.19 168 ALA A O 1
ATOM 1336 N N . ARG A 1 169 ? 5.417 5.551 -5.981 1.00 86.94 169 ARG A N 1
ATOM 1337 C CA . ARG A 1 169 ? 6.760 4.977 -5.774 1.00 86.94 169 ARG A CA 1
ATOM 1338 C C . ARG A 1 169 ? 6.920 4.427 -4.357 1.00 86.94 169 ARG A C 1
ATOM 1340 O O . ARG A 1 169 ? 7.332 3.282 -4.201 1.00 86.94 169 ARG A O 1
ATOM 1347 N N . ASP A 1 170 ? 6.564 5.207 -3.344 1.00 87.88 170 ASP A N 1
ATOM 1348 C CA . ASP A 1 170 ? 6.739 4.835 -1.937 1.00 87.88 170 ASP A CA 1
ATOM 1349 C C . ASP A 1 170 ? 5.847 3.625 -1.583 1.00 87.88 170 ASP A C 1
ATOM 1351 O O . ASP A 1 170 ? 6.288 2.700 -0.900 1.00 87.88 170 ASP A O 1
ATOM 1355 N N . ASN A 1 171 ? 4.634 3.548 -2.148 1.00 91.88 171 ASN A N 1
ATOM 1356 C CA . ASN A 1 171 ? 3.748 2.381 -2.034 1.00 91.88 171 ASN A CA 1
ATOM 1357 C C . ASN A 1 171 ? 4.274 1.141 -2.767 1.00 91.88 171 ASN A C 1
ATOM 1359 O O . ASN A 1 171 ? 4.102 0.021 -2.287 1.00 91.88 171 ASN A O 1
ATOM 1363 N N . TYR A 1 172 ? 4.937 1.305 -3.912 1.00 91.06 172 TYR A N 1
ATOM 1364 C CA . TYR A 1 172 ? 5.604 0.190 -4.580 1.00 91.06 172 TYR A CA 1
ATOM 1365 C C . TYR A 1 172 ? 6.758 -0.356 -3.719 1.00 91.06 172 TYR A C 1
ATOM 1367 O O . TYR A 1 172 ? 6.853 -1.565 -3.494 1.00 91.06 172 TYR A O 1
ATOM 1375 N N . VAL A 1 173 ? 7.575 0.528 -3.133 1.00 88.44 173 VAL A N 1
ATOM 1376 C CA . VAL A 1 173 ? 8.645 0.138 -2.197 1.00 88.44 173 VAL A CA 1
ATOM 1377 C C . VAL A 1 173 ? 8.080 -0.483 -0.914 1.00 88.44 173 VAL A C 1
ATOM 1379 O O . VAL A 1 173 ? 8.664 -1.445 -0.404 1.00 88.44 173 VAL A O 1
ATOM 1382 N N . PHE A 1 174 ? 6.926 -0.014 -0.421 1.00 92.69 174 PHE A N 1
ATOM 1383 C CA . PHE A 1 174 ? 6.186 -0.665 0.665 1.00 92.69 174 PHE A CA 1
ATOM 1384 C C . PHE A 1 174 ? 5.887 -2.122 0.321 1.00 92.69 174 PHE A C 1
ATOM 1386 O O . PHE A 1 174 ? 6.265 -3.009 1.082 1.00 92.69 174 PHE A O 1
ATOM 1393 N N . LEU A 1 175 ? 5.264 -2.378 -0.833 1.00 92.31 175 LEU A N 1
ATOM 1394 C CA . LEU A 1 175 ? 4.864 -3.723 -1.247 1.00 92.31 175 LEU A CA 1
ATOM 1395 C C . LEU A 1 175 ? 6.061 -4.669 -1.409 1.00 92.31 175 LEU A C 1
ATOM 1397 O O . LEU A 1 175 ? 5.992 -5.807 -0.945 1.00 92.31 175 LEU A O 1
ATOM 1401 N N . LEU A 1 176 ? 7.178 -4.205 -1.983 1.00 88.56 176 LEU A N 1
ATOM 1402 C CA . LEU A 1 176 ? 8.404 -5.009 -2.091 1.00 88.56 176 LEU A CA 1
ATOM 1403 C C . LEU A 1 176 ? 8.962 -5.409 -0.716 1.00 88.56 176 LEU A C 1
ATOM 1405 O O . LEU A 1 176 ? 9.285 -6.575 -0.486 1.00 88.56 176 LEU A O 1
ATOM 1409 N N . ASN A 1 177 ? 9.065 -4.460 0.220 1.00 86.75 177 ASN A N 1
ATOM 1410 C CA . ASN A 1 177 ? 9.548 -4.748 1.573 1.00 86.75 177 ASN A CA 1
ATOM 1411 C C . ASN A 1 177 ? 8.539 -5.600 2.368 1.00 86.75 177 ASN A C 1
ATOM 1413 O O . ASN A 1 177 ? 8.939 -6.506 3.100 1.00 86.75 177 ASN A O 1
ATOM 1417 N N . TRP A 1 178 ? 7.237 -5.366 2.196 1.00 91.56 178 TRP A N 1
ATOM 1418 C CA . TRP A 1 178 ? 6.180 -6.154 2.826 1.00 91.56 178 TRP A CA 1
ATOM 1419 C C . TRP A 1 178 ? 6.216 -7.611 2.347 1.00 91.56 178 TRP A C 1
ATOM 1421 O O . TRP A 1 178 ? 6.221 -8.512 3.178 1.00 91.56 178 TRP A O 1
ATOM 1431 N N . LEU A 1 179 ? 6.380 -7.868 1.044 1.00 90.69 179 LEU A N 1
ATOM 1432 C CA . LEU A 1 179 ? 6.539 -9.225 0.499 1.00 90.69 179 LEU A CA 1
ATOM 1433 C C . LEU A 1 179 ? 7.872 -9.899 0.863 1.00 90.69 179 LEU A C 1
ATOM 1435 O O . LEU A 1 179 ? 7.959 -11.126 0.826 1.00 90.69 179 LEU A O 1
ATOM 1439 N N . LYS A 1 180 ? 8.905 -9.142 1.255 1.00 86.69 180 LYS A N 1
ATOM 1440 C CA . LYS A 1 180 ? 10.105 -9.705 1.902 1.00 86.69 180 LYS A CA 1
ATOM 1441 C C . LYS A 1 180 ? 9.843 -10.104 3.359 1.00 86.69 180 LYS A C 1
ATOM 1443 O O . LYS A 1 180 ? 10.414 -11.087 3.820 1.00 86.69 180 LYS A O 1
ATOM 1448 N N . ARG A 1 181 ? 8.969 -9.384 4.074 1.00 88.06 181 ARG A N 1
ATOM 1449 C CA . ARG A 1 181 ? 8.554 -9.701 5.456 1.00 88.06 181 ARG A CA 1
ATOM 1450 C C . ARG A 1 181 ? 7.503 -10.824 5.527 1.00 88.06 181 ARG A C 1
ATOM 1452 O O . ARG A 1 181 ? 7.505 -11.601 6.479 1.00 88.06 181 ARG A O 1
ATOM 1459 N N . PHE A 1 182 ? 6.644 -10.927 4.514 1.00 90.88 182 PHE A N 1
ATOM 1460 C CA . PHE A 1 182 ? 5.541 -11.887 4.389 1.00 90.88 182 PHE A CA 1
ATOM 1461 C C . PHE A 1 182 ? 5.673 -12.726 3.094 1.00 90.88 182 PHE A C 1
ATOM 1463 O O . PHE A 1 182 ? 4.819 -12.643 2.203 1.00 90.88 182 PHE A O 1
ATOM 1470 N N . PRO A 1 183 ? 6.748 -13.528 2.944 1.00 90.12 183 PRO A N 1
ATOM 1471 C CA . PRO A 1 183 ? 7.063 -14.224 1.694 1.00 90.12 183 PRO A CA 1
ATOM 1472 C C . PRO A 1 183 ? 5.998 -15.241 1.262 1.00 90.12 183 PRO A C 1
ATOM 1474 O O . PRO A 1 183 ? 5.870 -15.516 0.070 1.00 90.12 183 PRO A O 1
ATOM 1477 N N . GLU A 1 184 ? 5.176 -15.754 2.184 1.00 90.12 184 GLU A N 1
ATOM 1478 C CA . GLU A 1 184 ? 4.077 -16.681 1.878 1.00 90.12 184 GLU A CA 1
ATOM 1479 C C . GLU A 1 184 ? 2.925 -16.066 1.049 1.00 90.12 184 GLU A C 1
ATOM 1481 O O . GLU A 1 184 ? 1.992 -16.776 0.655 1.00 90.12 184 GLU A O 1
ATOM 1486 N N . TYR A 1 185 ? 2.985 -14.758 0.775 1.00 90.12 185 TYR A N 1
ATOM 1487 C CA . TYR A 1 185 ? 2.043 -14.034 -0.082 1.00 90.12 185 TYR A CA 1
ATOM 1488 C C . TYR A 1 185 ? 2.581 -13.746 -1.495 1.00 90.12 185 TYR A C 1
ATOM 1490 O O . TYR A 1 185 ? 1.785 -13.342 -2.337 1.00 90.12 185 TYR A O 1
ATOM 1498 N N . LYS A 1 186 ? 3.873 -13.994 -1.795 1.00 82.81 186 LYS A N 1
ATOM 1499 C CA . LYS A 1 186 ? 4.500 -13.641 -3.095 1.00 82.81 186 LYS A CA 1
ATOM 1500 C C . LYS A 1 186 ? 3.784 -14.223 -4.329 1.00 82.81 186 LYS A C 1
ATOM 1502 O O . LYS A 1 186 ? 3.811 -13.599 -5.378 1.00 82.81 186 LYS A O 1
ATOM 1507 N N . ASN A 1 187 ? 3.124 -15.378 -4.197 1.00 82.06 187 ASN A N 1
ATOM 1508 C CA . ASN A 1 187 ? 2.474 -16.094 -5.307 1.00 82.06 187 ASN A CA 1
ATOM 1509 C C . ASN A 1 187 ? 0.938 -16.149 -5.170 1.00 82.06 187 ASN A C 1
ATOM 1511 O O . ASN A 1 187 ? 0.313 -17.119 -5.598 1.00 82.06 187 ASN A O 1
ATOM 1515 N N . ARG A 1 188 ? 0.321 -15.172 -4.494 1.00 85.06 188 ARG A N 1
ATOM 1516 C CA . ARG A 1 188 ? -1.144 -15.077 -4.369 1.00 85.06 188 ARG A CA 1
ATOM 1517 C C . ARG A 1 188 ? -1.702 -14.043 -5.339 1.00 85.06 188 ARG A C 1
ATOM 1519 O O . ARG A 1 188 ? -1.020 -13.072 -5.659 1.00 85.06 188 ARG A O 1
ATOM 1526 N N . ASP A 1 189 ? -2.959 -14.219 -5.738 1.00 86.94 189 ASP A N 1
ATOM 1527 C CA . ASP A 1 189 ? -3.716 -13.179 -6.432 1.00 86.94 189 ASP A CA 1
ATOM 1528 C C . ASP A 1 189 ? -3.659 -11.872 -5.628 1.00 86.94 189 ASP A C 1
ATOM 1530 O O . ASP A 1 189 ? -3.992 -11.840 -4.437 1.00 86.94 189 ASP A O 1
ATOM 1534 N N . PHE A 1 190 ? -3.239 -10.796 -6.287 1.00 86.88 190 PHE A N 1
ATOM 1535 C CA . PHE A 1 190 ? -3.059 -9.487 -5.677 1.00 86.88 190 PHE A CA 1
ATOM 1536 C C . PHE A 1 190 ? -4.015 -8.479 -6.315 1.00 86.88 190 PHE A C 1
ATOM 1538 O O . PHE A 1 190 ? -4.061 -8.335 -7.535 1.00 86.88 190 PHE A O 1
ATOM 1545 N N . TYR A 1 191 ? -4.769 -7.774 -5.476 1.00 87.62 191 TYR A N 1
ATOM 1546 C CA . TYR A 1 191 ? -5.754 -6.779 -5.888 1.00 87.62 191 TYR A CA 1
ATOM 1547 C C . TYR A 1 191 ? -5.490 -5.479 -5.130 1.00 87.62 191 TYR A C 1
ATOM 1549 O O . TYR A 1 191 ? -5.294 -5.496 -3.914 1.00 87.62 191 TYR A O 1
ATOM 1557 N N . VAL A 1 192 ? -5.526 -4.351 -5.838 1.00 86.81 192 VAL A N 1
ATOM 1558 C CA . VAL A 1 192 ? -5.412 -3.012 -5.247 1.00 86.81 192 VAL A CA 1
ATOM 1559 C C . VAL A 1 192 ? -6.776 -2.335 -5.340 1.00 86.81 192 VAL A C 1
ATOM 1561 O O . VAL A 1 192 ? -7.364 -2.264 -6.417 1.00 86.81 192 VAL A O 1
ATOM 1564 N N . ALA A 1 193 ? -7.284 -1.847 -4.211 1.00 84.38 193 ALA A N 1
ATOM 1565 C CA . ALA A 1 193 ? -8.579 -1.183 -4.103 1.00 84.38 193 ALA A CA 1
ATOM 1566 C C . ALA A 1 193 ? -8.471 0.057 -3.205 1.00 84.38 193 ALA A C 1
ATOM 1568 O O . ALA A 1 193 ? -7.582 0.144 -2.358 1.00 84.38 193 ALA A O 1
ATOM 1569 N N . GLY A 1 194 ? -9.384 1.009 -3.386 1.00 80.50 194 GLY A N 1
ATOM 1570 C CA . GLY A 1 194 ? -9.456 2.234 -2.597 1.00 80.50 194 GLY A CA 1
ATOM 1571 C C . GLY A 1 194 ? -10.606 3.133 -3.048 1.00 80.50 194 GLY A C 1
ATOM 1572 O O . GLY A 1 194 ? -11.181 2.924 -4.115 1.00 80.50 194 GLY A O 1
ATOM 1573 N N . GLU A 1 195 ? -10.924 4.133 -2.230 1.00 76.69 195 GLU A N 1
ATOM 1574 C CA . GLU A 1 195 ? -12.035 5.069 -2.430 1.00 76.69 195 GLU A CA 1
ATOM 1575 C C . GLU A 1 195 ? -11.545 6.522 -2.599 1.00 76.69 195 GLU A C 1
ATOM 1577 O O . GLU A 1 195 ? -10.421 6.867 -2.222 1.00 76.69 195 GLU A O 1
ATOM 1582 N N . SER A 1 196 ? -12.406 7.405 -3.115 1.00 82.69 196 SER A N 1
ATOM 1583 C CA . SER A 1 196 ? -12.169 8.853 -3.184 1.00 82.69 196 SER A CA 1
ATOM 1584 C C . SER A 1 196 ? -10.869 9.179 -3.942 1.00 82.69 196 SER A C 1
ATOM 1586 O O . SER A 1 196 ? -10.685 8.711 -5.067 1.00 82.69 196 SER A O 1
ATOM 1588 N N . TYR A 1 197 ? -9.938 9.939 -3.355 1.00 76.00 197 TYR A N 1
ATOM 1589 C CA . TYR A 1 197 ? -8.648 10.261 -3.979 1.00 76.00 197 TYR A CA 1
ATOM 1590 C C . TYR A 1 197 ? -7.761 9.022 -4.228 1.00 76.00 197 TYR A C 1
ATOM 1592 O O . TYR A 1 197 ? -6.844 9.072 -5.045 1.00 76.00 197 TYR A O 1
ATOM 1600 N N . ALA A 1 198 ? -8.061 7.856 -3.642 1.00 73.31 198 ALA A N 1
ATOM 1601 C CA . ALA A 1 198 ? -7.413 6.614 -4.062 1.00 73.31 198 ALA A CA 1
ATOM 1602 C C . ALA A 1 198 ? -7.765 6.218 -5.512 1.00 73.31 198 ALA A C 1
ATOM 1604 O O . ALA A 1 198 ? -7.035 5.431 -6.106 1.00 73.31 198 ALA A O 1
ATOM 1605 N N . GLY A 1 199 ? -8.776 6.831 -6.141 1.00 70.88 199 GLY A N 1
ATOM 1606 C CA . GLY A 1 199 ? -8.962 6.798 -7.596 1.00 70.88 199 GLY A CA 1
ATOM 1607 C C . GLY A 1 199 ? -7.761 7.338 -8.391 1.00 70.88 199 GLY A C 1
ATOM 1608 O O . GLY A 1 199 ? -7.589 6.963 -9.545 1.00 70.88 199 GLY A O 1
ATOM 1609 N N . HIS A 1 200 ? -6.886 8.144 -7.775 1.00 78.12 200 HIS A N 1
ATOM 1610 C CA . HIS A 1 200 ? -5.557 8.475 -8.299 1.00 78.12 200 HIS A CA 1
ATOM 1611 C C . HIS A 1 200 ? -4.497 7.451 -7.869 1.00 78.12 200 HIS A C 1
ATOM 1613 O O . HIS A 1 200 ? -3.710 6.997 -8.701 1.00 78.12 200 HIS A O 1
ATOM 1619 N N . TYR A 1 201 ? -4.465 7.070 -6.586 1.00 80.88 201 TYR A N 1
ATOM 1620 C CA . TYR A 1 201 ? -3.412 6.202 -6.039 1.00 80.88 201 TYR A CA 1
ATOM 1621 C C . TYR A 1 201 ? -3.435 4.769 -6.584 1.00 80.88 201 TYR A C 1
ATOM 1623 O O . TYR A 1 201 ? -2.377 4.228 -6.895 1.00 80.88 201 TYR A O 1
ATOM 1631 N N . VAL A 1 202 ? -4.614 4.158 -6.721 1.00 84.81 202 VAL A N 1
ATOM 1632 C CA . VAL A 1 202 ? -4.798 2.777 -7.197 1.00 84.81 202 VAL A CA 1
ATOM 1633 C C . VAL A 1 202 ? -4.241 2.586 -8.617 1.00 84.81 202 VAL A C 1
ATOM 1635 O O . VAL A 1 202 ? -3.346 1.751 -8.772 1.00 84.81 202 VAL A O 1
ATOM 1638 N N . PRO A 1 203 ? -4.667 3.345 -9.653 1.00 83.25 203 PRO A N 1
ATOM 1639 C CA . PRO A 1 203 ? -4.138 3.161 -11.004 1.00 83.25 203 PRO A CA 1
ATOM 1640 C C . PRO A 1 203 ? -2.668 3.577 -11.133 1.00 83.25 203 PRO A C 1
ATOM 1642 O O . PRO A 1 203 ? -1.928 2.933 -11.871 1.00 83.25 203 PRO A O 1
ATOM 1645 N N . GLN A 1 204 ? -2.204 4.598 -10.400 1.00 84.69 204 GLN A N 1
ATOM 1646 C CA . GLN A 1 204 ? -0.791 4.998 -10.444 1.00 84.69 204 GLN A CA 1
ATOM 1647 C C . GLN A 1 204 ? 0.128 3.960 -9.781 1.00 84.69 204 GLN A C 1
ATOM 1649 O O . GLN A 1 204 ? 1.219 3.700 -10.290 1.00 84.69 204 GLN A O 1
ATOM 1654 N N . LEU A 1 205 ? -0.313 3.309 -8.699 1.00 87.94 205 LEU A N 1
ATOM 1655 C CA . LEU A 1 205 ? 0.404 2.184 -8.097 1.00 87.94 205 LEU A CA 1
ATOM 1656 C C . LEU A 1 205 ? 0.397 0.957 -9.017 1.00 87.94 205 LEU A C 1
ATOM 1658 O O . LEU A 1 205 ? 1.449 0.357 -9.222 1.00 87.94 205 LEU A O 1
ATOM 1662 N N . ALA A 1 206 ? -0.746 0.621 -9.623 1.00 86.56 206 ALA A N 1
ATOM 1663 C CA . ALA A 1 206 ? -0.842 -0.475 -10.589 1.00 86.56 206 ALA A CA 1
ATOM 1664 C C . ALA A 1 206 ? 0.093 -0.259 -11.794 1.00 86.56 206 ALA A C 1
ATOM 1666 O O . ALA A 1 206 ? 0.875 -1.145 -12.131 1.00 86.56 206 ALA A O 1
ATOM 1667 N N . HIS A 1 207 ? 0.100 0.943 -12.379 1.00 85.19 207 HIS A N 1
ATOM 1668 C CA . HIS A 1 207 ? 1.040 1.304 -13.443 1.00 85.19 207 HIS A CA 1
ATOM 1669 C C . HIS A 1 207 ? 2.502 1.229 -12.975 1.00 85.19 207 HIS A C 1
ATOM 1671 O O . HIS A 1 207 ? 3.349 0.705 -13.691 1.00 85.19 207 HIS A O 1
ATOM 1677 N N . THR A 1 208 ? 2.805 1.681 -11.752 1.00 86.19 208 THR A N 1
ATOM 1678 C CA . THR A 1 208 ? 4.161 1.586 -11.179 1.00 86.19 208 THR A CA 1
ATOM 1679 C C . THR A 1 208 ? 4.615 0.128 -11.041 1.00 86.19 208 THR A C 1
ATOM 1681 O O . THR A 1 208 ? 5.770 -0.173 -11.336 1.00 86.19 208 THR A O 1
ATOM 1684 N N . ILE A 1 209 ? 3.720 -0.781 -10.639 1.00 86.44 209 ILE A N 1
ATOM 1685 C CA . ILE A 1 209 ? 3.987 -2.225 -10.551 1.00 86.44 209 ILE A CA 1
ATOM 1686 C C . ILE A 1 209 ? 4.305 -2.813 -11.935 1.00 86.44 209 ILE A C 1
ATOM 1688 O O . ILE A 1 209 ? 5.352 -3.443 -12.096 1.00 86.44 209 ILE A O 1
ATOM 1692 N N . LEU A 1 210 ? 3.444 -2.574 -12.931 1.00 84.06 210 LEU A N 1
ATOM 1693 C CA . LEU A 1 210 ? 3.619 -3.083 -14.299 1.00 84.06 210 LEU A CA 1
ATOM 1694 C C . LEU A 1 210 ? 4.897 -2.535 -14.953 1.00 84.06 210 LEU A C 1
ATOM 1696 O O . LEU A 1 210 ? 5.698 -3.294 -15.493 1.00 84.06 210 LEU A O 1
ATOM 1700 N N . PHE A 1 211 ? 5.164 -1.237 -14.799 1.00 83.56 211 PHE A N 1
ATOM 1701 C CA . PHE A 1 211 ? 6.377 -0.608 -15.317 1.00 83.56 211 PHE A CA 1
ATOM 1702 C C . PHE A 1 211 ? 7.661 -1.261 -14.774 1.00 83.56 211 PHE A C 1
ATOM 1704 O O . PHE A 1 211 ? 8.568 -1.586 -15.541 1.00 83.56 211 PHE A O 1
ATOM 1711 N N . HIS A 1 212 ? 7.756 -1.495 -13.459 1.00 83.56 212 HIS A N 1
ATOM 1712 C CA . HIS A 1 212 ? 8.954 -2.116 -12.882 1.00 83.56 212 HIS A CA 1
ATOM 1713 C C . HIS A 1 212 ? 9.088 -3.600 -13.245 1.00 83.56 212 HIS A C 1
ATOM 1715 O O . HIS A 1 212 ? 10.213 -4.063 -13.457 1.00 83.56 212 HIS A O 1
ATOM 1721 N N . ARG A 1 213 ? 7.965 -4.327 -13.362 1.00 85.12 213 ARG A N 1
ATOM 1722 C CA . ARG A 1 213 ? 7.915 -5.695 -13.900 1.00 85.12 213 ARG A CA 1
ATOM 1723 C C . ARG A 1 213 ? 8.552 -5.747 -15.282 1.00 85.12 213 ARG A C 1
ATOM 1725 O O . ARG A 1 213 ? 9.500 -6.502 -15.495 1.00 85.12 213 ARG A O 1
ATOM 1732 N N . ASP A 1 214 ? 8.082 -4.913 -16.195 1.00 83.56 214 ASP A N 1
ATOM 1733 C CA . ASP A 1 214 ? 8.487 -4.976 -17.594 1.00 83.56 214 ASP A CA 1
ATOM 1734 C C . ASP A 1 214 ? 9.931 -4.505 -17.798 1.00 83.56 214 ASP A C 1
ATOM 1736 O O . ASP A 1 214 ? 10.715 -5.181 -18.469 1.00 83.56 214 ASP A O 1
ATOM 1740 N N . VAL A 1 215 ? 10.353 -3.432 -17.116 1.00 82.69 215 VAL A N 1
ATOM 1741 C CA . VAL A 1 215 ? 11.761 -2.995 -17.135 1.00 82.69 215 VAL A CA 1
ATOM 1742 C C . VAL A 1 215 ? 12.695 -4.061 -16.543 1.00 82.69 215 VAL A C 1
ATOM 1744 O O . VAL A 1 215 ? 13.833 -4.194 -17.001 1.00 82.69 215 VAL A O 1
ATOM 1747 N N . TYR A 1 216 ? 12.251 -4.855 -15.562 1.00 84.81 216 TYR A N 1
ATOM 1748 C CA . TYR A 1 216 ? 13.027 -5.997 -15.071 1.00 84.81 216 TYR A CA 1
ATOM 1749 C C . TYR A 1 216 ? 13.144 -7.115 -16.115 1.00 84.81 216 TYR A C 1
ATOM 1751 O O . TYR A 1 216 ? 14.259 -7.585 -16.345 1.00 84.81 216 TYR A O 1
ATOM 1759 N N . GLN A 1 217 ? 12.055 -7.505 -16.792 1.00 85.44 217 GLN A N 1
ATOM 1760 C CA . GLN A 1 217 ? 12.124 -8.530 -17.846 1.00 85.44 217 GLN A CA 1
ATOM 1761 C C . GLN A 1 217 ? 13.048 -8.093 -18.996 1.00 85.44 217 GLN A C 1
ATOM 1763 O O . GLN A 1 217 ? 13.883 -8.879 -19.448 1.00 85.44 217 GLN A O 1
ATOM 1768 N N . ILE A 1 218 ? 12.985 -6.818 -19.398 1.00 86.75 218 ILE A N 1
ATOM 1769 C CA . ILE A 1 218 ? 13.919 -6.219 -20.362 1.00 86.75 218 ILE A CA 1
ATOM 1770 C C . ILE A 1 218 ? 15.369 -6.341 -19.880 1.00 86.75 218 ILE A C 1
ATOM 1772 O O . ILE A 1 218 ? 16.200 -6.905 -20.587 1.00 86.75 218 ILE A O 1
ATOM 1776 N N . LYS A 1 219 ? 15.688 -5.867 -18.666 1.00 86.12 219 LYS A N 1
ATOM 1777 C CA . LYS A 1 219 ? 17.055 -5.933 -18.110 1.00 86.12 219 LYS A CA 1
ATOM 1778 C C . LYS A 1 219 ? 17.571 -7.367 -17.936 1.00 86.12 219 LYS A C 1
ATOM 1780 O O . LYS A 1 219 ? 18.781 -7.573 -17.932 1.00 86.12 219 LYS A O 1
ATOM 1785 N N . LYS A 1 220 ? 16.674 -8.341 -17.763 1.00 87.00 220 LYS A N 1
ATOM 1786 C CA . LYS A 1 220 ? 16.996 -9.759 -17.565 1.00 87.00 220 LYS A CA 1
ATOM 1787 C C . LYS A 1 220 ? 17.278 -10.500 -18.873 1.00 87.00 220 LYS A C 1
ATOM 1789 O O . LYS A 1 220 ? 18.159 -11.356 -18.888 1.00 87.00 220 LYS A O 1
ATOM 1794 N N . TYR A 1 221 ? 16.532 -10.206 -19.940 1.00 88.69 221 TYR A N 1
ATOM 1795 C CA . TYR A 1 221 ? 16.566 -10.993 -21.179 1.00 88.69 221 TYR A CA 1
ATOM 1796 C C . TYR A 1 221 ? 17.158 -10.269 -22.394 1.00 88.69 221 TYR A C 1
ATOM 1798 O O . TYR A 1 221 ? 17.609 -10.944 -23.322 1.00 88.69 221 TYR A O 1
ATOM 1806 N N . CYS A 1 222 ? 17.186 -8.934 -22.411 1.00 87.50 222 CYS A N 1
ATOM 1807 C CA . CYS A 1 222 ? 17.743 -8.155 -23.515 1.00 87.50 222 CYS A CA 1
ATOM 1808 C C . CYS A 1 222 ? 19.218 -7.800 -23.285 1.00 87.50 222 CYS A C 1
ATOM 1810 O O . CYS A 1 222 ? 19.588 -7.195 -22.280 1.00 87.50 222 CYS A O 1
ATOM 1812 N N . ASN A 1 223 ? 20.062 -8.131 -24.264 1.00 87.25 223 ASN A N 1
ATOM 1813 C CA . ASN A 1 223 ? 21.465 -7.732 -24.292 1.00 87.25 223 ASN A CA 1
ATOM 1814 C C . ASN A 1 223 ? 21.620 -6.437 -25.105 1.00 87.25 223 ASN A C 1
ATOM 1816 O O . ASN A 1 223 ? 21.420 -6.444 -26.315 1.00 87.25 223 ASN A O 1
ATOM 1820 N N . PHE A 1 224 ? 22.007 -5.346 -24.440 1.00 86.75 224 PHE A N 1
ATOM 1821 C CA . PHE A 1 224 ? 22.212 -4.023 -25.050 1.00 86.75 224 PHE A CA 1
ATOM 1822 C C . PHE A 1 224 ? 23.687 -3.696 -25.355 1.00 86.75 224 PHE A C 1
ATOM 1824 O O . PHE A 1 224 ? 24.023 -2.542 -25.616 1.00 86.75 224 PHE A O 1
ATOM 1831 N N . SER A 1 225 ? 24.591 -4.678 -25.291 1.00 86.50 225 SER A N 1
ATOM 1832 C CA . SER A 1 225 ? 25.993 -4.472 -25.680 1.00 86.50 225 SER A CA 1
ATOM 1833 C C . SER A 1 225 ? 26.136 -4.238 -27.190 1.00 86.50 225 SER A C 1
ATOM 1835 O O . SER A 1 225 ? 25.356 -4.752 -27.989 1.00 86.50 225 SER A O 1
ATOM 1837 N N . SER A 1 226 ? 27.181 -3.511 -27.596 1.00 78.88 226 SER A N 1
ATOM 1838 C CA . SER A 1 226 ? 27.485 -3.204 -29.008 1.00 78.88 226 SER A CA 1
ATOM 1839 C C . SER A 1 226 ? 27.676 -4.433 -29.903 1.00 78.88 226 SER A C 1
ATOM 1841 O O . SER A 1 226 ? 27.624 -4.318 -31.123 1.00 78.88 226 SER A O 1
ATOM 1843 N N . ASN A 1 227 ? 27.917 -5.596 -29.294 1.00 81.94 227 ASN A N 1
ATOM 1844 C CA . ASN A 1 227 ? 28.225 -6.856 -29.965 1.00 81.94 227 ASN A CA 1
ATOM 1845 C C . ASN A 1 227 ? 27.072 -7.871 -29.811 1.00 81.94 227 ASN A C 1
ATOM 1847 O O . ASN A 1 227 ? 27.285 -9.072 -29.979 1.00 81.94 227 ASN A O 1
ATOM 1851 N N . ALA A 1 228 ? 25.878 -7.417 -29.416 1.00 77.25 228 ALA A N 1
ATOM 1852 C CA . ALA A 1 228 ? 24.729 -8.283 -29.199 1.00 77.25 228 ALA A CA 1
ATOM 1853 C C . ALA A 1 228 ? 24.262 -8.959 -30.501 1.00 77.25 228 ALA A C 1
ATOM 1855 O O . ALA A 1 228 ? 24.095 -8.320 -31.539 1.00 77.25 228 ALA A O 1
ATOM 1856 N N . SER A 1 229 ? 24.020 -10.267 -30.415 1.00 77.44 229 SER A N 1
ATOM 1857 C CA . SER A 1 229 ? 23.374 -11.066 -31.459 1.00 77.44 229 SER A CA 1
ATOM 1858 C C . SER A 1 229 ? 21.898 -10.675 -31.641 1.00 77.44 229 SER A C 1
ATOM 1860 O O . SER A 1 229 ? 21.358 -9.852 -30.901 1.00 77.44 229 SER A O 1
ATOM 1862 N N . THR A 1 230 ? 21.207 -11.323 -32.584 1.00 81.50 230 THR A N 1
ATOM 1863 C CA . THR A 1 230 ? 19.741 -11.238 -32.714 1.00 81.50 230 THR A CA 1
ATOM 1864 C C . THR A 1 230 ? 19.035 -11.423 -31.358 1.00 81.50 230 THR A C 1
ATOM 1866 O O . THR A 1 230 ? 19.413 -12.345 -30.627 1.00 81.50 230 THR A O 1
ATOM 1869 N N . PRO A 1 231 ? 18.010 -10.610 -31.027 1.00 85.06 231 PRO A N 1
ATOM 1870 C CA . PRO A 1 231 ? 17.305 -10.692 -29.749 1.00 85.06 231 PRO A CA 1
ATOM 1871 C C . PRO A 1 231 ? 16.779 -12.095 -29.426 1.00 85.06 231 PRO A C 1
ATOM 1873 O O . PRO A 1 231 ? 16.287 -12.808 -30.302 1.00 85.06 231 PRO A O 1
ATOM 1876 N N . SER A 1 232 ? 16.848 -12.472 -28.148 1.00 88.69 232 SER A N 1
ATOM 1877 C CA . SER A 1 232 ? 16.211 -13.688 -27.636 1.00 88.69 232 SER A CA 1
ATOM 1878 C C . SER A 1 232 ? 14.685 -13.589 -27.740 1.00 88.69 232 SER A C 1
ATOM 1880 O O . SER A 1 232 ? 14.115 -12.494 -27.745 1.00 88.69 232 SER A O 1
ATOM 1882 N N . ARG A 1 233 ? 13.996 -14.735 -27.782 1.00 90.31 233 ARG A N 1
ATOM 1883 C CA . ARG A 1 233 ? 12.524 -14.772 -27.826 1.00 90.31 233 ARG A CA 1
ATOM 1884 C C . ARG A 1 233 ? 11.914 -14.109 -26.588 1.00 90.31 233 ARG A C 1
ATOM 1886 O O . ARG A 1 233 ? 10.885 -13.448 -26.677 1.00 90.31 233 ARG A O 1
ATOM 1893 N N . GLU A 1 234 ? 12.583 -14.256 -25.452 1.00 90.31 234 GLU A N 1
ATOM 1894 C CA . GLU A 1 234 ? 12.243 -13.663 -24.166 1.00 90.31 234 GLU A CA 1
ATOM 1895 C C . GLU A 1 234 ? 12.422 -12.136 -24.188 1.00 90.31 234 GLU A C 1
ATOM 1897 O O . GLU A 1 234 ? 11.560 -11.416 -23.690 1.00 90.31 234 GLU A O 1
ATOM 1902 N N . CYS A 1 235 ? 13.487 -11.627 -24.822 1.00 89.19 235 CYS A N 1
ATOM 1903 C CA . CYS A 1 235 ? 13.676 -10.189 -25.031 1.00 89.19 235 CYS A CA 1
ATOM 1904 C C . CYS A 1 235 ? 12.606 -9.594 -25.957 1.00 89.19 235 CYS A C 1
ATOM 1906 O O . CYS A 1 235 ? 12.097 -8.507 -25.679 1.00 89.19 235 CYS A O 1
ATOM 1908 N N . ILE A 1 236 ? 12.234 -10.304 -27.030 1.00 89.06 236 ILE A N 1
ATOM 1909 C CA . ILE A 1 236 ? 11.158 -9.878 -27.939 1.00 89.06 236 ILE A CA 1
ATOM 1910 C C . ILE A 1 236 ? 9.834 -9.798 -27.170 1.00 89.06 236 ILE A C 1
ATOM 1912 O O . ILE A 1 236 ? 9.210 -8.743 -27.166 1.00 89.06 236 ILE A O 1
ATOM 1916 N N . ALA A 1 237 ? 9.461 -10.847 -26.431 1.00 88.38 237 ALA A N 1
ATOM 1917 C CA . ALA A 1 237 ? 8.229 -10.864 -25.639 1.00 88.38 237 ALA A CA 1
ATOM 1918 C C . ALA A 1 237 ? 8.194 -9.763 -24.556 1.00 88.38 237 ALA A C 1
ATOM 1920 O O . ALA A 1 237 ? 7.164 -9.119 -24.360 1.00 88.38 237 ALA A O 1
ATOM 1921 N N . ALA A 1 238 ? 9.319 -9.500 -23.879 1.00 86.44 238 ALA A N 1
ATOM 1922 C CA . ALA A 1 238 ? 9.430 -8.389 -22.931 1.00 86.44 238 ALA A CA 1
ATOM 1923 C C . ALA A 1 238 ? 9.306 -7.014 -23.623 1.00 86.44 238 ALA A C 1
ATOM 1925 O O . ALA A 1 238 ? 8.671 -6.106 -23.089 1.00 86.44 238 ALA A O 1
ATOM 1926 N N . SER A 1 239 ? 9.862 -6.865 -24.829 1.00 86.06 239 SER A N 1
ATOM 1927 C CA . SER A 1 239 ? 9.773 -5.633 -25.628 1.00 86.06 239 SER A CA 1
ATOM 1928 C C . SER A 1 239 ? 8.370 -5.396 -26.187 1.00 86.06 239 SER A C 1
ATOM 1930 O O . SER A 1 239 ? 7.925 -4.252 -26.240 1.00 86.06 239 SER A O 1
ATOM 1932 N N . GLU A 1 240 ? 7.649 -6.451 -26.565 1.00 87.00 240 GLU A N 1
ATOM 1933 C CA . GLU A 1 240 ? 6.243 -6.387 -26.977 1.00 87.00 240 GLU A CA 1
ATOM 1934 C C . GLU A 1 240 ? 5.327 -5.981 -25.813 1.00 87.00 240 GLU A C 1
ATOM 1936 O O . GLU A 1 240 ? 4.431 -5.159 -26.013 1.00 87.00 240 GLU A O 1
ATOM 1941 N N . ALA A 1 241 ? 5.583 -6.480 -24.595 1.00 82.62 241 ALA A N 1
ATOM 1942 C CA . ALA A 1 241 ? 4.864 -6.064 -23.388 1.00 82.62 241 ALA A CA 1
ATOM 1943 C C . ALA A 1 241 ? 5.037 -4.556 -23.123 1.00 82.62 241 ALA A C 1
ATOM 1945 O O . ALA A 1 241 ? 4.048 -3.820 -23.138 1.00 82.62 241 ALA A O 1
ATOM 1946 N N . VAL A 1 242 ? 6.286 -4.069 -23.063 1.00 81.94 242 VAL A N 1
ATOM 1947 C CA . VAL A 1 242 ? 6.584 -2.627 -22.950 1.00 81.94 242 VAL A CA 1
ATOM 1948 C C . VAL A 1 242 ? 5.925 -1.830 -24.077 1.00 81.94 242 VAL A C 1
ATOM 1950 O O . VAL A 1 242 ? 5.338 -0.782 -23.823 1.00 81.94 242 VAL A O 1
ATOM 1953 N N . SER A 1 243 ? 5.995 -2.316 -25.321 1.00 81.12 243 SER A N 1
ATOM 1954 C CA . SER A 1 243 ? 5.437 -1.623 -26.491 1.00 81.12 243 SER A CA 1
ATOM 1955 C C . SER A 1 243 ? 3.917 -1.492 -26.425 1.00 81.12 243 SER A C 1
ATOM 1957 O O . SER A 1 243 ? 3.382 -0.476 -26.863 1.00 81.12 243 SER A O 1
ATOM 1959 N N . LYS A 1 244 ? 3.218 -2.484 -25.860 1.00 80.38 244 LYS A N 1
ATOM 1960 C CA . LYS A 1 244 ? 1.778 -2.418 -25.582 1.00 80.38 244 LYS A CA 1
ATOM 1961 C C . LYS A 1 244 ? 1.481 -1.374 -24.502 1.00 80.38 244 LYS A C 1
ATOM 1963 O O . LYS A 1 244 ? 0.594 -0.541 -24.702 1.00 80.38 244 LYS A O 1
ATOM 1968 N N . ASP A 1 245 ? 2.248 -1.374 -23.416 1.00 71.56 245 ASP A N 1
ATOM 1969 C CA . ASP A 1 245 ? 2.064 -0.467 -22.278 1.00 71.56 245 ASP A CA 1
ATOM 1970 C C . ASP A 1 245 ? 2.431 0.993 -22.589 1.00 71.56 245 ASP A C 1
ATOM 1972 O O . ASP A 1 245 ? 1.873 1.900 -21.980 1.00 71.56 245 ASP A O 1
ATOM 1976 N N . ILE A 1 246 ? 3.292 1.252 -23.581 1.00 75.00 246 ILE A N 1
ATOM 1977 C CA . ILE A 1 246 ? 3.566 2.607 -24.098 1.00 75.00 246 ILE A CA 1
ATOM 1978 C C . ILE A 1 246 ? 2.858 2.906 -25.427 1.00 75.00 246 ILE A C 1
ATOM 1980 O O . ILE A 1 246 ? 3.099 3.959 -26.013 1.00 75.00 246 ILE A O 1
ATOM 1984 N N . SER A 1 247 ? 1.969 2.029 -25.913 1.00 73.69 247 SER A N 1
ATOM 1985 C CA . SER A 1 247 ? 1.351 2.148 -27.250 1.00 73.69 247 SER A CA 1
ATOM 1986 C C . SER A 1 247 ? 0.482 3.394 -27.448 1.00 73.69 247 SER A C 1
ATOM 1988 O O . SER A 1 247 ? 0.143 3.718 -28.584 1.00 73.69 247 SER A O 1
ATOM 1990 N N . TYR A 1 248 ? 0.135 4.097 -26.364 1.00 69.88 248 TYR A N 1
ATOM 1991 C CA . TYR A 1 248 ? -0.572 5.381 -26.369 1.00 69.88 248 TYR A CA 1
ATOM 1992 C C . TYR A 1 248 ? 0.365 6.612 -26.347 1.00 69.88 248 TYR A C 1
ATOM 1994 O O . TYR A 1 248 ? -0.111 7.747 -26.358 1.00 69.88 248 TYR A O 1
ATOM 2002 N N . ILE A 1 249 ? 1.688 6.407 -26.336 1.00 68.44 249 ILE A N 1
ATOM 2003 C CA . ILE A 1 249 ? 2.726 7.445 -26.321 1.00 68.44 249 ILE A CA 1
ATOM 2004 C C . ILE A 1 249 ? 3.476 7.426 -27.656 1.00 68.44 249 ILE A C 1
ATOM 2006 O O . ILE A 1 249 ? 3.922 6.383 -28.130 1.00 68.44 249 ILE A O 1
ATOM 2010 N N . ASN A 1 250 ? 3.687 8.597 -28.259 1.00 67.31 250 ASN A N 1
ATOM 2011 C CA . ASN A 1 250 ? 4.591 8.714 -29.397 1.00 67.31 250 ASN A CA 1
ATOM 2012 C C . ASN A 1 250 ? 6.051 8.634 -28.911 1.00 67.31 250 ASN A C 1
ATOM 2014 O O . ASN A 1 250 ? 6.585 9.609 -28.385 1.00 67.31 250 ASN A O 1
ATOM 2018 N N . LEU A 1 251 ? 6.713 7.491 -29.114 1.00 68.75 251 LEU A N 1
ATOM 2019 C CA . LEU A 1 251 ? 8.102 7.264 -28.687 1.00 68.75 251 LEU A CA 1
ATOM 2020 C C . LEU A 1 251 ? 9.104 8.281 -29.277 1.00 68.75 251 LEU A C 1
ATOM 2022 O O . LEU A 1 251 ? 10.121 8.571 -28.653 1.00 68.75 251 LEU A O 1
ATOM 2026 N N . TYR A 1 252 ? 8.808 8.861 -30.446 1.00 69.00 252 TYR A N 1
ATOM 2027 C CA . TYR A 1 252 ? 9.646 9.880 -31.092 1.00 69.00 252 TYR A CA 1
ATOM 2028 C C . TYR A 1 252 ? 9.353 11.310 -30.612 1.00 69.00 252 TYR A C 1
ATOM 2030 O O . TYR A 1 252 ? 10.165 12.207 -30.828 1.00 69.00 252 TYR A O 1
ATOM 2038 N N . ASN A 1 253 ? 8.204 11.546 -29.971 1.00 72.69 253 ASN A N 1
ATOM 2039 C CA . ASN A 1 253 ? 7.859 12.821 -29.346 1.00 72.69 253 ASN A CA 1
ATOM 2040 C C . ASN A 1 253 ? 6.812 12.603 -28.245 1.00 72.69 253 ASN A C 1
ATOM 2042 O O . ASN A 1 253 ? 5.612 12.719 -28.489 1.00 72.69 253 ASN A O 1
ATOM 2046 N N . ILE A 1 254 ? 7.276 12.330 -27.025 1.00 71.62 254 ILE A N 1
ATOM 2047 C CA . ILE A 1 254 ? 6.433 11.967 -25.872 1.00 71.62 254 ILE A CA 1
ATOM 2048 C C . ILE A 1 254 ? 5.427 13.050 -25.437 1.00 71.62 254 ILE A C 1
ATOM 2050 O O . ILE A 1 254 ? 4.552 12.772 -24.622 1.00 71.62 254 ILE A O 1
ATOM 2054 N N . TYR A 1 255 ? 5.541 14.272 -25.968 1.00 67.38 255 TYR A N 1
ATOM 2055 C CA . TYR A 1 255 ? 4.618 15.384 -25.713 1.00 67.38 255 TYR A CA 1
ATOM 2056 C C . TYR A 1 255 ? 3.567 15.565 -26.822 1.00 67.38 255 TYR A C 1
ATOM 2058 O O . TYR A 1 255 ? 2.655 16.377 -26.670 1.00 67.38 255 TYR A O 1
ATOM 2066 N N . ALA A 1 256 ? 3.685 14.843 -27.940 1.00 73.06 256 ALA A N 1
ATOM 2067 C CA . ALA A 1 256 ? 2.734 14.901 -29.044 1.00 73.06 256 ALA A CA 1
ATOM 2068 C C . ALA A 1 256 ? 1.663 13.801 -28.919 1.00 73.06 256 ALA A C 1
ATOM 2070 O O . ALA A 1 256 ? 2.006 12.644 -28.659 1.00 73.06 256 ALA A O 1
ATOM 2071 N N . PRO A 1 257 ? 0.375 14.114 -29.162 1.00 72.00 257 PRO A N 1
ATOM 2072 C CA . PRO A 1 257 ? -0.669 13.099 -29.225 1.00 72.00 257 PRO A CA 1
ATOM 2073 C C . PRO A 1 257 ? -0.432 12.150 -30.406 1.00 72.00 257 PRO A C 1
ATOM 2075 O O . PRO A 1 257 ? 0.097 12.544 -31.450 1.00 72.00 257 PRO A O 1
ATOM 2078 N N . LEU A 1 258 ? -0.870 10.898 -30.266 1.00 69.56 258 LEU A N 1
ATOM 2079 C CA . LEU A 1 258 ? -0.856 9.948 -31.374 1.00 69.56 258 LEU A CA 1
ATOM 2080 C C . LEU A 1 258 ? -1.853 10.345 -32.460 1.00 69.56 258 LEU A C 1
ATOM 2082 O O . LEU A 1 258 ? -2.983 10.750 -32.187 1.00 69.56 258 LEU A O 1
ATOM 2086 N N . CYS A 1 259 ? -1.437 10.182 -33.713 1.00 69.12 259 CYS A N 1
ATOM 2087 C CA . CYS A 1 259 ? -2.279 10.482 -34.858 1.00 69.12 259 CYS A CA 1
ATOM 2088 C C . CYS A 1 259 ? -3.028 9.223 -35.317 1.00 69.12 259 CYS A C 1
ATOM 2090 O O . CYS A 1 259 ? -2.596 8.521 -36.225 1.00 69.12 259 CYS A O 1
ATOM 2092 N N . SER A 1 260 ? -4.171 8.944 -34.691 1.00 64.12 260 SER A N 1
ATOM 2093 C CA . SER A 1 260 ? -4.988 7.744 -34.947 1.00 64.12 260 SER A CA 1
ATOM 2094 C C . SER A 1 260 ? -5.838 7.806 -36.231 1.00 64.12 260 SER A C 1
ATOM 2096 O O . SER A 1 260 ? -6.812 7.067 -36.362 1.00 64.12 260 SER A O 1
ATOM 2098 N N . SER A 1 261 ? -5.529 8.711 -37.167 1.00 68.56 261 SER A N 1
ATOM 2099 C CA . SER A 1 261 ? -6.294 8.871 -38.409 1.00 68.56 261 SER A CA 1
ATOM 2100 C C . SER A 1 261 ? -5.749 7.953 -39.510 1.00 68.56 261 SER A C 1
ATOM 2102 O O . SER A 1 261 ? -4.601 8.131 -39.915 1.00 68.56 261 SER A O 1
ATOM 2104 N N . PRO A 1 262 ? -6.556 7.039 -40.084 1.00 62.88 262 PRO A N 1
ATOM 2105 C CA . PRO A 1 262 ? -6.144 6.262 -41.256 1.00 62.88 262 PRO A CA 1
ATOM 2106 C C . PRO A 1 262 ? -6.065 7.112 -42.540 1.00 62.88 262 PRO A C 1
ATOM 2108 O O . PRO A 1 262 ? -5.547 6.651 -43.551 1.00 62.88 262 PRO A O 1
ATOM 2111 N N . ASN A 1 263 ? -6.559 8.358 -42.515 1.00 59.62 263 ASN A N 1
ATOM 2112 C CA . ASN A 1 263 ? -6.591 9.288 -43.649 1.00 59.62 263 ASN A CA 1
ATOM 2113 C C . ASN A 1 263 ? -5.474 10.347 -43.566 1.00 59.62 263 ASN A C 1
ATOM 2115 O O . ASN A 1 263 ? -5.723 11.549 -43.699 1.00 59.62 263 AS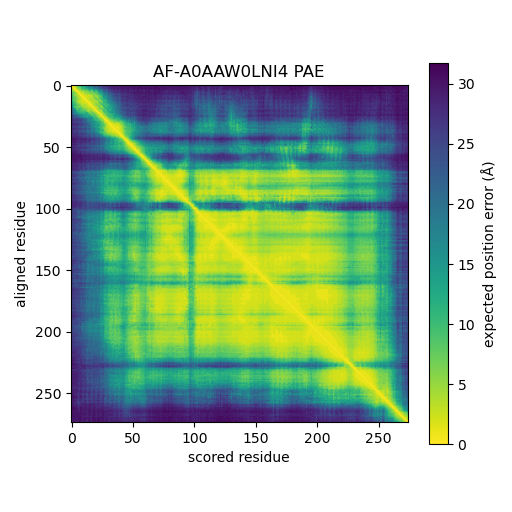N A O 1
ATOM 2119 N N . LEU A 1 264 ? -4.234 9.911 -43.333 1.00 58.22 264 LEU A N 1
ATOM 2120 C CA . LEU A 1 264 ? -3.057 10.781 -43.363 1.00 58.22 264 LEU A CA 1
ATOM 2121 C C . LEU A 1 264 ? -2.404 10.772 -44.748 1.00 58.22 264 LEU A C 1
ATOM 2123 O O . LEU A 1 264 ? -1.827 9.779 -45.182 1.00 58.22 264 LEU A O 1
ATOM 2127 N N . THR A 1 265 ? -2.452 11.914 -45.431 1.00 55.19 265 THR A N 1
ATOM 2128 C CA . THR A 1 265 ? -1.574 12.189 -46.573 1.00 55.19 265 THR A CA 1
ATOM 2129 C C . THR A 1 265 ? -0.170 12.524 -46.075 1.00 55.19 265 THR A C 1
ATOM 2131 O O . THR A 1 265 ? -0.022 13.239 -45.088 1.00 55.19 265 THR A O 1
ATOM 2134 N N . ALA A 1 266 ? 0.866 12.082 -46.796 1.00 52.25 266 ALA A N 1
ATOM 2135 C CA . ALA A 1 266 ? 2.277 12.303 -46.440 1.00 52.25 266 ALA A CA 1
ATOM 2136 C C . ALA A 1 266 ? 2.717 13.785 -46.387 1.00 52.25 266 ALA A C 1
ATOM 2138 O O . ALA A 1 266 ? 3.842 14.084 -45.995 1.00 52.25 266 ALA A O 1
ATOM 2139 N N . GLN A 1 267 ? 1.845 14.717 -46.783 1.00 51.53 267 GLN A N 1
ATOM 2140 C CA . GLN A 1 267 ? 2.025 16.153 -46.600 1.00 51.53 267 GLN A CA 1
ATOM 2141 C C . GLN A 1 267 ? 0.784 16.763 -45.926 1.00 51.53 267 GLN A C 1
ATOM 2143 O O . GLN A 1 267 ? -0.336 16.290 -46.176 1.00 51.53 267 GLN A O 1
ATOM 2148 N N . PRO A 1 268 ? 0.951 17.826 -45.111 1.00 53.28 268 PRO A N 1
ATOM 2149 C CA . PRO A 1 268 ? -0.168 18.589 -44.575 1.00 53.28 268 PRO A CA 1
ATOM 2150 C C . PRO A 1 268 ? -1.049 19.118 -45.709 1.00 53.28 268 PRO A C 1
ATOM 2152 O O . PRO A 1 268 ? -0.549 19.700 -46.675 1.00 53.28 268 PRO A O 1
ATOM 2155 N N . LYS A 1 269 ? -2.372 18.964 -45.586 1.00 57.34 269 LYS A N 1
ATOM 2156 C CA . LYS A 1 269 ? -3.304 19.661 -46.480 1.00 57.34 269 LYS A CA 1
ATOM 2157 C C . LYS A 1 269 ? -3.084 21.164 -46.304 1.00 57.34 269 LYS A C 1
ATOM 2159 O O . LYS A 1 269 ? -3.184 21.661 -45.184 1.00 57.34 269 LYS A O 1
ATOM 2164 N N . LYS A 1 270 ? -2.772 21.874 -47.395 1.00 51.72 270 LYS A N 1
ATOM 2165 C CA . LYS A 1 270 ? -2.640 23.338 -47.373 1.00 51.72 270 LYS A CA 1
ATOM 2166 C C . LYS A 1 270 ? -3.924 23.938 -46.803 1.00 51.72 270 LYS A C 1
ATOM 2168 O O . LYS A 1 270 ? -5.015 23.581 -47.244 1.00 51.72 270 LYS A O 1
ATOM 2173 N N . THR A 1 271 ? -3.784 24.832 -45.832 1.00 48.41 271 THR A N 1
ATOM 2174 C CA . THR A 1 271 ? -4.909 25.543 -45.232 1.00 48.41 271 THR A CA 1
ATOM 2175 C C . THR A 1 271 ? -5.598 26.407 -46.284 1.00 48.41 271 THR A C 1
ATOM 2177 O O . THR A 1 271 ? -5.016 27.360 -46.799 1.00 48.41 271 THR A O 1
ATOM 2180 N N . SER A 1 272 ? -6.855 26.091 -46.594 1.00 53.88 272 SER A N 1
ATOM 2181 C CA . SER A 1 272 ? -7.741 27.019 -47.290 1.00 53.88 272 SER A CA 1
ATOM 2182 C C . SER A 1 272 ? -8.214 28.064 -46.284 1.00 53.88 272 SER A C 1
ATOM 2184 O O . SER A 1 272 ? -9.127 27.800 -45.502 1.00 53.88 272 SER A O 1
ATOM 2186 N N . VAL A 1 273 ? -7.573 29.231 -46.280 1.00 51.06 273 VAL A N 1
ATOM 2187 C CA . VAL A 1 273 ? -8.167 30.422 -45.668 1.00 51.06 273 VAL A CA 1
ATOM 2188 C C . VAL A 1 273 ? -9.195 30.946 -46.668 1.00 51.06 273 VAL A C 1
ATOM 2190 O O . VAL A 1 273 ? -8.820 31.479 -47.711 1.00 51.06 273 VAL A O 1
ATOM 2193 N N . SER A 1 274 ? -10.467 30.686 -46.373 1.00 48.81 274 SER A N 1
ATOM 2194 C CA . SER A 1 274 ? -11.644 31.269 -47.027 1.00 48.81 274 SER A CA 1
ATOM 2195 C C . SER A 1 274 ? -12.096 32.509 -46.270 1.00 48.81 274 SER A C 1
ATOM 2197 O O . SER A 1 274 ? -12.260 32.349 -45.037 1.00 48.81 274 SER A O 1
#

InterPro domains:
  IPR001563 Peptidase S10, serine carboxypeptidase [PF00450] (100-212)
  IPR001563 Peptidase S10, serine carboxypeptidase [PR00724] (129-141)
  IPR001563 Peptidase S10, serine carboxypeptidase [PR00724] (142-152)
  IPR001563 Peptidase S10, serine carboxypeptidase [PR00724] (178-203)
  IPR001563 Peptidase S10, serine carboxypeptidase [PTHR11802] (98-210)
  IPR018202 Serine carboxypeptidase, serine active site [PS00131] (192-199)
  IPR029058 Alpha/Beta hydrolase fold [G3DSA:3.40.50.1820] (69-217)
  IPR029058 Alpha/Beta hydrolase fold [SSF53474] (79-261)

Foldseek 3Di:
DDDDCVVVVVVVVVVVVVVVVLVVQLPCVVVVVVVVVVVVVPPPPPDDQDFQALDPDDPPWDQDQQPPVQVVQW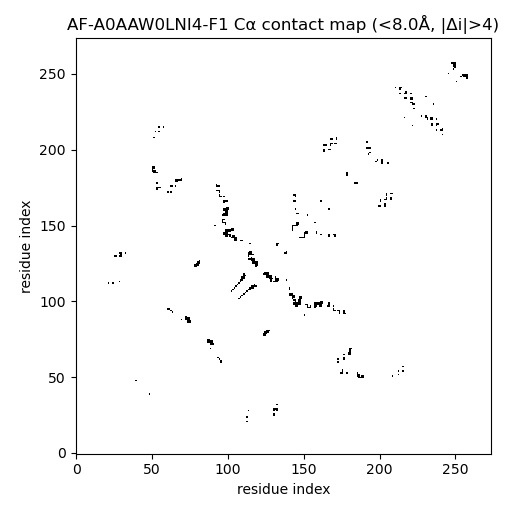DPDDFQDDDDDDTDGHDDGCQDDAAEDDDFCCVPVQAPHAHQWHQDPVNGHIDGSPRHPVVPDDDDGAQDDAVRVPRHGPDPCRHVVDDQLVRLSSVSSRVSNVCSNVVVCRGDRDDDDDDDCCVSNRVSNVLVSLVVVLVVQLVVQPDPDPPDDDGDPSNVVSVVSVCVSCVQADPVDRPDGDDPDPPDDPDDDPDPPD

Organism: Quercus suber (NCBI:txid58331)